Protein AF-A0A924U2N8-F1 (afdb_monomer)

Nearest PDB structures (foldseek):
  4d3q-assembly1_B  TM=3.097E-01  e=2.824E+00  Homo sapiens
  4d3p-assembly1_A  TM=2.809E-01  e=3.857E+00  Homo sapiens
  2p4d-assembly1_A  TM=3.074E-01  e=4.369E+00  Variola virus
  2q05-assembly1_A  TM=3.561E-01  e=7.195E+00  Vaccinia virus WR

pLDDT: mean 93.34, std 6.91, range [54.56, 98.88]

Sequence (214 aa):
MTKTIRIGAGAAWWGDRVEPAALNAERGELDYLCFETMAEATVSAAQVRARRDPSFEGYDTYLDDRMCAVLPACMRNGTKIISNQGWINPDAAARRIVHWLRELGHTGVKVASVNGALITDRVLQLTDKILENGKPTSSLAATLISAEAYLGAEPIVEALKAGAQIVVTGRVADPSIFMAPMMYEFGWDPRDHGRLGQGMGIGHLMECGAQVTG

Foldseek 3Di:
DDDDFFEAEQALELPDDQVVNLCCLQPVLHQEYEYQHDDPVNLVVLLVCCVVDVPRQSFRPCLPVNLLSRVVSCVVSLHFYFYQRCAQHQVSSQVVSVVVCVVVPHPPAAEAEAEWDFCQVVQQVDDCQDPVPGHGSVVCVVPDSTDTDAAALVVVLVSVVVVHSYYYYHHYDQLSSQLNVVCNVVVDDPPPCVVVVVSSVVSVCPSNNPNDDD

Structure (mmCIF, N/CA/C/O backbone):
data_AF-A0A924U2N8-F1
#
_entry.id   AF-A0A924U2N8-F1
#
loop_
_atom_site.group_PDB
_atom_site.id
_atom_site.type_symbol
_atom_site.label_atom_id
_atom_site.label_alt_id
_atom_site.label_comp_id
_atom_site.label_asym_id
_atom_site.label_entity_id
_atom_site.label_seq_id
_atom_site.pdbx_PDB_ins_code
_atom_site.Cartn_x
_atom_site.Cartn_y
_atom_site.Cartn_z
_atom_site.occupancy
_atom_site.B_iso_or_equiv
_atom_site.auth_seq_id
_atom_site.auth_comp_id
_atom_site.auth_asym_id
_atom_site.auth_atom_id
_atom_site.pdbx_PDB_model_num
ATOM 1 N N . MET A 1 1 ? -30.215 5.858 7.908 1.00 54.56 1 MET A N 1
ATOM 2 C CA . MET A 1 1 ? -29.052 6.750 8.094 1.00 54.56 1 MET A CA 1
ATOM 3 C C . MET A 1 1 ? -28.145 6.588 6.889 1.00 54.56 1 MET A C 1
ATOM 5 O O . MET A 1 1 ? -28.007 5.466 6.415 1.00 54.56 1 MET A O 1
ATOM 9 N N . THR A 1 2 ? -27.593 7.676 6.363 1.00 84.38 2 THR A N 1
ATOM 10 C CA . THR A 1 2 ? -26.537 7.632 5.343 1.00 84.38 2 THR A CA 1
ATOM 11 C C . THR A 1 2 ? -25.274 7.039 5.965 1.00 84.38 2 THR A C 1
ATOM 13 O O . THR A 1 2 ? -24.910 7.412 7.077 1.00 84.38 2 THR A O 1
ATOM 16 N N . LYS A 1 3 ? -24.643 6.080 5.282 1.00 93.50 3 LYS A N 1
ATOM 17 C CA . LYS A 1 3 ? -23.360 5.511 5.709 1.00 93.50 3 LYS A CA 1
ATOM 18 C C . LYS A 1 3 ? -22.262 6.554 5.483 1.00 93.50 3 LYS A C 1
ATOM 20 O O . LYS A 1 3 ? -22.225 7.155 4.413 1.00 93.50 3 LYS A O 1
ATOM 25 N N . THR A 1 4 ? -21.385 6.731 6.462 1.00 95.25 4 THR A N 1
ATOM 26 C CA . THR A 1 4 ? -20.219 7.625 6.399 1.00 95.25 4 THR A CA 1
ATOM 27 C C . THR A 1 4 ? -18.985 6.823 6.778 1.00 95.25 4 THR A C 1
ATOM 29 O O . THR A 1 4 ? -19.097 5.915 7.600 1.00 95.25 4 THR A O 1
ATOM 32 N N . ILE A 1 5 ? -17.841 7.151 6.177 1.00 96.31 5 ILE A N 1
ATOM 33 C CA . ILE A 1 5 ? -16.545 6.552 6.505 1.00 96.31 5 ILE A CA 1
ATOM 34 C C . ILE A 1 5 ? -15.504 7.650 6.730 1.00 96.31 5 ILE A C 1
ATOM 36 O O . ILE A 1 5 ? -15.578 8.707 6.099 1.00 96.31 5 ILE A O 1
ATOM 40 N N . ARG A 1 6 ? -14.541 7.400 7.616 1.00 96.50 6 ARG A N 1
ATOM 41 C CA . ARG A 1 6 ? -13.433 8.300 7.960 1.00 96.50 6 ARG A CA 1
ATOM 42 C C . ARG A 1 6 ? -12.118 7.676 7.511 1.00 96.50 6 ARG A C 1
ATOM 44 O O . ARG A 1 6 ? -11.726 6.616 7.999 1.00 96.50 6 ARG A O 1
ATOM 51 N N . ILE A 1 7 ? -11.448 8.333 6.569 1.00 95.88 7 ILE A N 1
ATOM 52 C CA . ILE A 1 7 ? -10.181 7.875 5.992 1.00 95.88 7 ILE A CA 1
ATOM 53 C C . ILE A 1 7 ? -9.102 8.890 6.356 1.00 95.88 7 ILE A C 1
ATOM 55 O O . ILE A 1 7 ? -9.283 10.081 6.124 1.00 95.88 7 ILE A O 1
ATOM 59 N N . GLY A 1 8 ? -7.990 8.424 6.914 1.00 94.69 8 GLY A N 1
ATOM 60 C CA . GLY A 1 8 ? -6.817 9.246 7.196 1.00 94.69 8 GLY A CA 1
ATOM 61 C C . GLY A 1 8 ? -5.632 8.857 6.322 1.00 94.69 8 GLY A C 1
ATOM 62 O O . GLY A 1 8 ? -5.480 7.691 5.952 1.00 94.69 8 GLY A O 1
ATOM 63 N N . ALA A 1 9 ? -4.770 9.829 6.031 1.00 94.19 9 ALA A N 1
ATOM 64 C CA . ALA A 1 9 ? -3.462 9.588 5.436 1.00 94.19 9 ALA A CA 1
ATOM 65 C C . ALA A 1 9 ? -2.411 9.390 6.541 1.00 94.19 9 ALA A C 1
ATOM 67 O O . ALA A 1 9 ? -2.335 10.156 7.504 1.00 94.19 9 ALA A O 1
ATOM 68 N N . GLY A 1 10 ? -1.618 8.333 6.415 1.00 93.56 10 GLY A N 1
ATOM 69 C CA . GLY A 1 10 ? -0.494 8.005 7.285 1.00 93.56 10 GLY A CA 1
ATOM 70 C C . GLY A 1 10 ? 0.862 8.361 6.677 1.00 93.56 10 GLY A C 1
ATOM 71 O O . GLY A 1 10 ? 1.846 8.413 7.404 1.00 93.56 10 GLY A O 1
ATOM 72 N N . ALA A 1 11 ? 0.927 8.599 5.366 1.00 92.88 11 ALA A N 1
ATOM 73 C CA . ALA A 1 11 ? 2.090 9.154 4.680 1.00 92.88 11 ALA A CA 1
ATOM 74 C C . ALA A 1 11 ? 1.735 9.603 3.262 1.00 92.88 11 ALA A C 1
ATOM 76 O O . ALA A 1 11 ? 0.786 9.082 2.673 1.00 92.88 11 ALA A O 1
ATOM 77 N N . ALA A 1 12 ? 2.539 10.534 2.751 1.00 87.94 12 ALA A N 1
ATOM 78 C CA . ALA A 1 12 ? 2.516 11.030 1.377 1.00 87.94 12 ALA A CA 1
ATOM 79 C C . ALA A 1 12 ? 3.679 10.523 0.507 1.00 87.94 12 ALA A C 1
ATOM 81 O O . ALA A 1 12 ? 3.691 10.720 -0.704 1.00 87.94 12 ALA A O 1
ATOM 82 N N . TRP A 1 13 ? 4.724 9.993 1.145 1.00 88.75 13 TRP A N 1
ATOM 83 C CA . TRP A 1 13 ? 5.906 9.424 0.504 1.00 88.75 13 TRP A CA 1
ATOM 84 C C . TRP A 1 13 ? 6.681 8.556 1.510 1.00 88.75 13 TRP A C 1
ATOM 86 O O . TRP A 1 13 ? 6.361 8.507 2.703 1.00 88.75 13 TRP A O 1
ATOM 96 N N . TRP A 1 14 ? 7.723 7.849 1.062 1.00 87.75 14 TRP A N 1
ATOM 97 C CA . TRP A 1 14 ? 8.444 6.901 1.923 1.00 87.75 14 TRP A CA 1
ATOM 98 C C . TRP A 1 14 ? 9.207 7.532 3.094 1.00 87.75 14 TRP A C 1
ATOM 100 O O . TRP A 1 14 ? 9.213 6.965 4.184 1.00 87.75 14 TRP A O 1
ATOM 110 N N . GLY A 1 15 ? 9.807 8.709 2.911 1.00 90.12 15 GLY A N 1
ATOM 111 C CA . GLY A 1 15 ? 10.544 9.413 3.967 1.00 90.12 15 GLY A CA 1
ATOM 112 C C . GLY A 1 15 ? 9.689 10.368 4.804 1.00 90.12 15 GLY A C 1
ATOM 113 O O . GLY A 1 15 ? 10.233 11.271 5.438 1.00 90.12 15 GLY A O 1
ATOM 114 N N . ASP A 1 16 ? 8.361 10.232 4.757 1.00 91.75 16 ASP A N 1
ATOM 115 C CA . ASP A 1 16 ? 7.455 11.080 5.528 1.00 91.75 16 ASP A CA 1
ATOM 116 C C . ASP A 1 16 ? 7.574 10.834 7.040 1.00 91.75 16 ASP A C 1
ATOM 118 O O . ASP A 1 16 ? 8.043 9.790 7.504 1.00 91.75 16 ASP A O 1
ATOM 122 N N . ARG A 1 17 ? 7.134 11.819 7.820 1.00 92.69 17 ARG A N 1
ATOM 123 C CA . ARG A 1 17 ? 7.151 11.777 9.280 1.00 92.69 17 ARG A CA 1
ATOM 124 C C . ARG A 1 17 ? 6.206 10.702 9.809 1.00 92.69 17 ARG A C 1
ATOM 126 O O . ARG A 1 17 ? 5.070 10.583 9.362 1.00 92.69 17 ARG A O 1
ATOM 133 N N . VAL A 1 18 ? 6.647 9.985 10.840 1.00 95.00 18 VAL A N 1
ATOM 134 C CA . VAL A 1 18 ? 5.855 8.915 11.470 1.00 95.00 18 VAL A CA 1
ATOM 135 C C . VAL A 1 18 ? 4.845 9.471 12.481 1.00 95.00 18 VAL A C 1
ATOM 137 O O . VAL A 1 18 ? 3.743 8.938 12.618 1.00 95.00 18 VAL A O 1
ATOM 140 N N . GLU A 1 19 ? 5.174 10.560 13.183 1.00 95.31 19 GLU A N 1
ATOM 141 C CA . GLU A 1 19 ? 4.344 11.057 14.289 1.00 95.31 19 GLU A CA 1
ATOM 142 C C . GLU A 1 19 ? 2.926 11.493 13.871 1.00 95.31 19 GLU A C 1
ATOM 144 O O . GLU A 1 19 ? 1.985 11.196 14.612 1.00 95.31 19 GLU A O 1
ATOM 149 N N . PRO A 1 20 ? 2.710 12.147 12.708 1.00 93.44 20 PRO A N 1
ATOM 150 C CA . PRO A 1 20 ? 1.362 12.477 12.244 1.00 93.44 20 PRO A CA 1
ATOM 151 C C . PRO A 1 20 ? 0.462 11.248 12.063 1.00 93.44 20 PRO A C 1
ATOM 153 O O . PRO A 1 20 ? -0.709 11.289 12.437 1.00 93.44 20 PRO A O 1
ATOM 156 N N . ALA A 1 21 ? 1.006 10.132 11.566 1.00 94.94 21 ALA A N 1
ATOM 157 C CA . ALA A 1 21 ? 0.256 8.888 11.408 1.00 94.94 21 ALA A CA 1
ATOM 158 C C . ALA A 1 21 ? -0.186 8.311 12.759 1.00 94.94 21 ALA A C 1
ATOM 160 O O . ALA A 1 21 ? -1.327 7.873 12.902 1.00 94.94 21 ALA A O 1
ATOM 161 N N . ALA A 1 22 ? 0.691 8.363 13.767 1.00 96.88 22 ALA A N 1
ATOM 162 C CA . ALA A 1 22 ? 0.367 7.943 15.129 1.00 96.88 22 ALA A CA 1
ATOM 163 C C . ALA A 1 22 ? -0.750 8.807 15.738 1.00 96.88 22 ALA A C 1
ATOM 165 O O . ALA A 1 22 ? -1.683 8.284 16.344 1.00 96.88 22 ALA A O 1
ATOM 166 N N . LEU A 1 23 ? -0.705 10.128 15.526 1.00 96.00 23 LEU A N 1
ATOM 167 C CA . LEU A 1 23 ? -1.767 11.037 15.965 1.00 96.00 23 LEU A CA 1
ATOM 168 C C . LEU A 1 23 ? -3.101 10.736 15.273 1.00 96.00 23 LEU A C 1
ATOM 170 O O . LEU A 1 23 ? -4.132 10.715 15.944 1.00 96.00 23 LEU A O 1
ATOM 174 N N . ASN A 1 24 ? -3.082 10.458 13.969 1.00 94.69 24 ASN A N 1
ATOM 175 C CA . ASN A 1 24 ? -4.264 10.038 13.217 1.00 94.69 24 ASN A CA 1
ATOM 176 C C . ASN A 1 24 ? -4.836 8.715 13.743 1.00 94.69 24 ASN A C 1
ATOM 178 O O . ASN A 1 24 ? -6.046 8.606 13.932 1.00 94.69 24 ASN A O 1
ATOM 182 N N . ALA A 1 25 ? -3.984 7.733 14.037 1.00 97.56 25 ALA A N 1
ATOM 183 C CA . ALA A 1 25 ? -4.412 6.447 14.580 1.00 97.56 25 ALA A CA 1
ATOM 184 C C . ALA A 1 25 ? -5.044 6.578 15.981 1.00 97.56 25 ALA A C 1
ATOM 186 O O . ALA A 1 25 ? -6.048 5.926 16.267 1.00 97.56 25 ALA A O 1
ATOM 187 N N . GLU A 1 26 ? -4.484 7.434 16.842 1.00 97.62 26 GLU A N 1
ATOM 188 C CA . GLU A 1 26 ? -4.964 7.636 18.217 1.00 97.62 26 GLU A CA 1
ATOM 189 C C . GLU A 1 26 ? -6.189 8.555 18.310 1.00 97.62 26 GLU A C 1
ATOM 191 O O . GLU A 1 26 ? -7.056 8.339 19.154 1.00 97.62 26 GLU A O 1
ATOM 196 N N . ARG A 1 27 ? -6.258 9.608 17.484 1.00 96.31 27 ARG A N 1
ATOM 197 C CA . ARG A 1 27 ? -7.220 10.716 17.657 1.00 96.31 27 ARG A CA 1
ATOM 198 C C . ARG A 1 27 ? -8.123 10.972 16.458 1.00 96.31 27 ARG A C 1
ATOM 200 O O . ARG A 1 27 ? -9.045 11.770 16.572 1.00 96.31 27 ARG A O 1
ATOM 207 N N . GLY A 1 28 ? -7.856 10.348 15.315 1.00 94.50 28 GLY A N 1
ATOM 208 C CA . GLY A 1 28 ? -8.589 10.611 14.077 1.00 94.50 28 GLY A CA 1
ATOM 209 C C . GLY A 1 28 ? -9.964 9.946 14.004 1.00 94.50 28 GLY A C 1
ATOM 210 O O . GLY A 1 28 ? -10.747 10.294 13.119 1.00 94.50 28 GLY A O 1
ATOM 211 N N . GLU A 1 29 ? -10.266 9.011 14.915 1.00 96.00 29 GLU A N 1
ATOM 212 C CA . GLU A 1 29 ? -11.497 8.201 14.897 1.00 96.00 29 GLU A CA 1
ATOM 213 C C . GLU A 1 29 ? -11.714 7.572 13.510 1.00 96.00 29 GLU A C 1
ATOM 215 O O . GLU A 1 29 ? -12.754 7.740 12.879 1.00 96.00 29 GLU A O 1
ATOM 220 N N . LEU A 1 30 ? -10.661 6.948 12.978 1.00 97.31 30 LEU A N 1
ATOM 221 C CA . LEU A 1 30 ? -10.605 6.504 11.589 1.00 97.31 30 LEU A CA 1
ATOM 222 C C . LEU A 1 30 ? -11.187 5.101 11.415 1.00 97.31 30 LEU A C 1
ATOM 224 O O . LEU A 1 30 ? -10.850 4.183 12.166 1.00 97.31 30 LEU A O 1
ATOM 228 N N . ASP A 1 31 ? -11.944 4.911 10.338 1.00 98.38 31 ASP A N 1
ATOM 229 C CA . ASP A 1 31 ? -12.280 3.580 9.830 1.00 98.38 31 ASP A CA 1
ATOM 230 C C . ASP A 1 31 ? -11.086 2.983 9.068 1.00 98.38 31 ASP A C 1
ATOM 232 O O . ASP A 1 31 ? -10.812 1.783 9.165 1.00 98.38 31 ASP A O 1
ATOM 236 N N . TYR A 1 32 ? -10.349 3.836 8.342 1.00 98.50 32 TYR A N 1
ATOM 237 C CA . TYR A 1 32 ? -9.205 3.464 7.510 1.00 98.50 32 TYR A CA 1
ATOM 238 C C . TYR A 1 32 ? -8.030 4.427 7.691 1.00 98.50 32 TYR A C 1
ATOM 240 O O . TYR A 1 32 ? -8.197 5.644 7.624 1.00 98.50 32 TYR A O 1
ATOM 248 N N . LEU A 1 33 ? -6.825 3.880 7.838 1.00 97.81 33 LEU A N 1
ATOM 249 C CA . LEU A 1 33 ? -5.565 4.618 7.773 1.00 97.81 33 LEU A CA 1
ATOM 250 C C . LEU A 1 33 ? -4.756 4.123 6.571 1.00 97.81 33 LEU A C 1
ATOM 252 O O . LEU A 1 33 ? -4.388 2.948 6.503 1.00 97.81 33 LEU A O 1
ATOM 256 N N . CYS A 1 34 ? -4.499 5.014 5.618 1.00 97.25 34 CYS A N 1
ATOM 257 C CA . CYS A 1 34 ? -3.859 4.669 4.354 1.00 97.25 34 CYS A CA 1
ATOM 258 C C . CYS A 1 34 ? -2.427 5.205 4.280 1.00 97.25 34 CYS A C 1
ATOM 260 O O . CYS A 1 34 ? -2.192 6.357 4.630 1.00 97.25 34 CYS A O 1
ATOM 262 N N . PHE A 1 35 ? -1.476 4.407 3.801 1.00 96.12 35 PHE A N 1
ATOM 263 C CA . PHE A 1 35 ? -0.078 4.818 3.639 1.00 96.12 35 PHE A CA 1
ATOM 264 C C . PHE A 1 35 ? 0.330 4.758 2.171 1.00 96.12 35 PHE A C 1
ATOM 266 O O . PHE A 1 35 ? 0.491 3.666 1.624 1.00 96.12 35 PHE A O 1
ATOM 273 N N . GLU A 1 36 ? 0.530 5.929 1.570 1.00 93.75 36 GLU A N 1
ATOM 274 C CA . GLU A 1 36 ? 1.240 6.061 0.302 1.00 93.75 36 GLU A CA 1
ATOM 275 C C . GLU A 1 36 ? 2.736 6.209 0.624 1.00 93.75 36 GLU A C 1
ATOM 277 O O . GLU A 1 36 ? 3.152 7.141 1.321 1.00 93.75 36 GLU A O 1
ATOM 282 N N . THR A 1 37 ? 3.552 5.252 0.181 1.00 93.19 37 THR A N 1
ATOM 283 C CA . THR A 1 37 ? 5.014 5.332 0.264 1.00 93.19 37 THR A CA 1
ATOM 284 C C . THR A 1 37 ? 5.751 4.963 -1.011 1.00 93.19 37 THR A C 1
ATOM 286 O O . THR A 1 37 ? 6.978 4.812 -0.989 1.00 93.19 37 THR A O 1
ATOM 289 N N . MET A 1 38 ? 5.061 4.787 -2.128 1.00 89.56 38 MET A N 1
ATOM 290 C CA . MET A 1 38 ? 5.659 4.248 -3.334 1.00 89.56 38 MET A CA 1
ATOM 291 C C . MET A 1 38 ? 5.351 5.113 -4.546 1.00 89.56 38 MET A C 1
ATOM 293 O O . MET A 1 38 ? 4.300 4.976 -5.140 1.00 89.56 38 MET A O 1
ATOM 297 N N . ALA A 1 39 ? 6.349 5.849 -5.029 1.00 87.19 39 ALA A N 1
ATOM 298 C CA . ALA A 1 39 ? 6.320 6.455 -6.360 1.00 87.19 39 ALA A CA 1
ATOM 299 C C . ALA A 1 39 ? 7.121 5.620 -7.379 1.00 87.19 39 ALA A C 1
ATOM 301 O O . ALA A 1 39 ? 7.872 4.708 -7.011 1.00 87.19 39 ALA A O 1
ATOM 302 N N . GLU A 1 40 ? 7.064 5.986 -8.661 1.00 86.88 40 GLU A N 1
ATOM 303 C CA . GLU A 1 40 ? 7.886 5.413 -9.741 1.00 86.88 40 GLU A CA 1
ATOM 304 C C . GLU A 1 40 ? 9.380 5.415 -9.383 1.00 86.88 40 GLU A C 1
ATOM 306 O O . GLU A 1 40 ? 10.101 4.436 -9.603 1.00 86.88 40 GLU A O 1
ATOM 311 N N . ALA A 1 41 ? 9.852 6.517 -8.792 1.00 87.69 41 ALA A N 1
ATOM 312 C CA . ALA A 1 41 ? 11.236 6.656 -8.352 1.00 87.69 41 ALA A CA 1
ATOM 313 C C . ALA A 1 41 ? 11.595 5.635 -7.258 1.00 87.69 41 ALA A C 1
ATOM 315 O O . ALA A 1 41 ? 12.702 5.092 -7.268 1.00 87.69 41 ALA A O 1
ATOM 316 N N . THR A 1 42 ? 10.654 5.329 -6.359 1.00 89.25 42 THR A N 1
ATOM 317 C CA . THR A 1 42 ? 10.822 4.329 -5.298 1.00 89.25 42 THR A CA 1
ATOM 318 C C . THR A 1 42 ? 10.946 2.925 -5.882 1.00 89.25 42 THR A C 1
ATOM 320 O O . THR A 1 42 ? 11.862 2.200 -5.498 1.00 89.25 42 THR A O 1
ATOM 323 N N . VAL A 1 43 ? 10.095 2.557 -6.853 1.00 88.88 43 VAL A N 1
ATOM 324 C CA . VAL A 1 43 ? 10.185 1.266 -7.570 1.00 88.88 43 VAL A CA 1
ATOM 325 C C . VAL A 1 43 ? 11.582 1.099 -8.171 1.00 88.88 43 VAL A C 1
ATOM 327 O O . VAL A 1 43 ? 12.260 0.101 -7.927 1.00 88.88 43 VAL A O 1
ATOM 330 N N . SER A 1 44 ? 12.035 2.103 -8.927 1.00 88.50 44 SER A N 1
ATOM 331 C CA . SER A 1 44 ? 13.330 2.074 -9.609 1.00 88.50 44 SER A CA 1
ATOM 332 C C . SER A 1 44 ? 14.493 1.949 -8.620 1.00 88.50 44 SER A C 1
ATOM 334 O O . SER A 1 44 ? 15.359 1.083 -8.772 1.00 88.50 44 SER A O 1
ATOM 336 N N . ALA A 1 45 ? 14.487 2.755 -7.553 1.00 90.06 45 ALA A N 1
ATOM 337 C CA . ALA A 1 45 ? 15.509 2.702 -6.515 1.00 90.06 45 ALA A CA 1
ATOM 338 C C . ALA A 1 45 ? 15.534 1.344 -5.7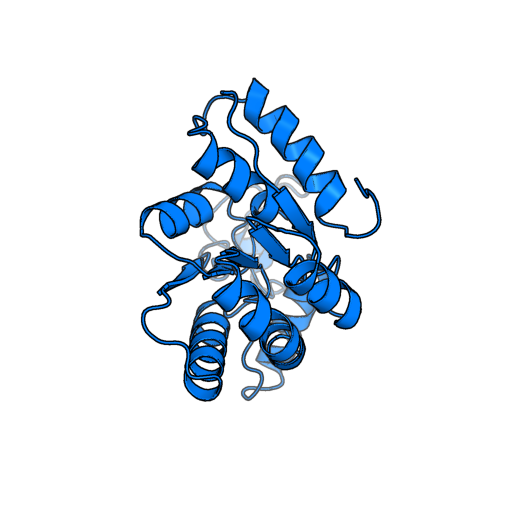92 1.00 90.06 45 ALA A C 1
ATOM 340 O O . ALA A 1 45 ? 16.614 0.788 -5.571 1.00 90.06 45 ALA A O 1
ATOM 341 N N . ALA A 1 46 ? 14.364 0.781 -5.473 1.00 91.75 46 ALA A N 1
ATOM 342 C CA . ALA A 1 46 ? 14.242 -0.527 -4.836 1.00 91.75 46 ALA A CA 1
ATOM 343 C C . ALA A 1 46 ? 14.780 -1.650 -5.737 1.00 91.75 46 ALA A C 1
ATOM 345 O O . ALA A 1 46 ? 15.566 -2.476 -5.272 1.00 91.75 46 ALA A O 1
ATOM 346 N N . GLN A 1 47 ? 14.446 -1.638 -7.033 1.00 91.50 47 GLN A N 1
ATOM 347 C CA . GLN A 1 47 ? 14.942 -2.613 -8.013 1.00 91.50 47 GLN A CA 1
ATOM 348 C C . GLN A 1 47 ? 16.467 -2.546 -8.179 1.00 91.50 47 GLN A C 1
ATOM 350 O O . GLN A 1 47 ? 17.153 -3.573 -8.201 1.00 91.50 47 GLN A O 1
ATOM 355 N N . VAL A 1 48 ? 17.034 -1.337 -8.248 1.00 91.06 48 VAL A N 1
ATOM 356 C CA . VAL A 1 48 ? 18.493 -1.148 -8.308 1.00 91.06 48 VAL A CA 1
ATOM 357 C C . VAL A 1 48 ? 19.166 -1.648 -7.031 1.00 91.06 48 VAL A C 1
ATOM 359 O O . VAL A 1 48 ? 20.209 -2.302 -7.109 1.00 91.06 48 VAL A O 1
ATOM 362 N N . ARG A 1 49 ? 18.585 -1.364 -5.860 1.00 92.75 49 ARG A N 1
ATOM 363 C CA . ARG A 1 49 ? 19.122 -1.814 -4.573 1.00 92.75 49 ARG A CA 1
ATOM 364 C C . ARG A 1 49 ? 19.087 -3.334 -4.446 1.00 92.75 49 ARG A C 1
ATOM 366 O O . ARG A 1 49 ? 20.125 -3.907 -4.139 1.00 92.75 49 ARG A O 1
ATOM 373 N N . ALA A 1 50 ? 17.960 -3.978 -4.746 1.00 91.75 50 ALA A N 1
ATOM 374 C CA . ALA A 1 50 ? 17.802 -5.433 -4.650 1.00 91.75 50 ALA A CA 1
ATOM 375 C C . ALA A 1 50 ? 18.836 -6.202 -5.492 1.00 91.75 50 ALA A C 1
ATOM 377 O O . ALA A 1 50 ? 19.329 -7.249 -5.087 1.00 91.75 50 ALA A O 1
ATOM 378 N N . ARG A 1 51 ? 19.233 -5.653 -6.649 1.00 90.00 51 ARG A N 1
ATOM 379 C CA . ARG A 1 51 ? 20.288 -6.230 -7.503 1.00 90.00 51 ARG A CA 1
ATOM 380 C C . ARG A 1 51 ? 21.699 -6.095 -6.923 1.00 90.00 51 ARG A C 1
ATOM 382 O O . ARG A 1 51 ? 22.577 -6.868 -7.294 1.00 90.00 51 ARG A O 1
ATOM 389 N N . ARG A 1 52 ? 21.943 -5.086 -6.083 1.00 93.62 52 ARG A N 1
ATOM 390 C CA . ARG A 1 52 ? 23.255 -4.812 -5.467 1.00 93.62 52 ARG A CA 1
ATOM 391 C C . ARG A 1 52 ? 23.411 -5.466 -4.101 1.00 93.62 52 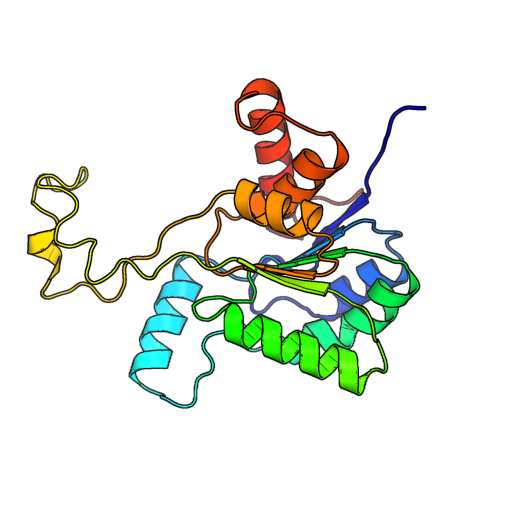ARG A C 1
ATOM 393 O O . ARG A 1 52 ? 24.526 -5.800 -3.718 1.00 93.62 52 ARG A O 1
ATOM 400 N N . ASP A 1 53 ? 22.308 -5.604 -3.381 1.00 94.69 53 ASP A N 1
ATOM 401 C CA . ASP A 1 53 ? 22.261 -6.051 -1.998 1.00 94.69 53 ASP A CA 1
ATOM 402 C C . ASP A 1 53 ? 21.193 -7.145 -1.840 1.00 94.69 53 ASP A C 1
ATOM 404 O O . ASP A 1 53 ? 20.011 -6.829 -1.695 1.00 94.69 53 ASP A O 1
ATOM 408 N N . PRO A 1 54 ? 21.596 -8.429 -1.837 1.00 91.75 54 PRO A N 1
ATOM 409 C CA . PRO A 1 54 ? 20.680 -9.549 -1.632 1.00 91.75 54 PRO A CA 1
ATOM 410 C C . PRO A 1 54 ? 20.012 -9.5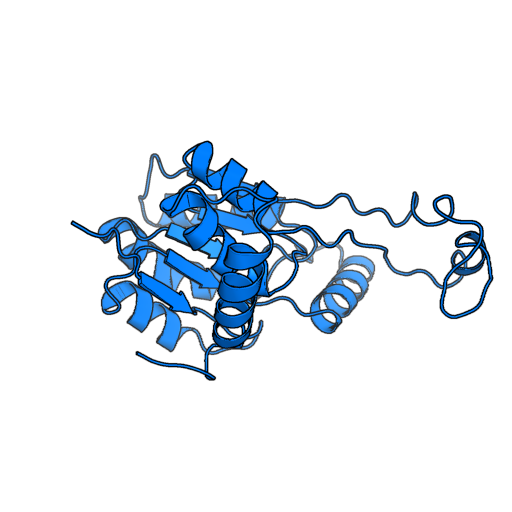78 -0.251 1.00 91.75 54 PRO A C 1
ATOM 412 O O . PRO A 1 54 ? 19.069 -10.342 -0.066 1.00 91.75 54 PRO A O 1
ATOM 415 N N . SER A 1 55 ? 20.501 -8.798 0.724 1.00 94.25 55 SER A N 1
ATOM 416 C CA . SER A 1 55 ? 19.891 -8.696 2.057 1.00 94.25 55 SER A CA 1
ATOM 417 C C . SER A 1 55 ? 18.761 -7.668 2.127 1.00 94.25 55 SER A C 1
ATOM 419 O O . SER A 1 55 ? 18.054 -7.588 3.130 1.00 94.25 55 SER A O 1
ATOM 421 N N . PHE A 1 56 ? 18.570 -6.873 1.071 1.00 94.38 56 PHE A N 1
ATOM 422 C CA . PHE A 1 56 ? 17.469 -5.931 1.007 1.00 94.38 56 PHE A CA 1
ATOM 423 C C . PHE A 1 56 ? 16.140 -6.670 0.822 1.00 94.38 56 PHE A C 1
ATOM 425 O O . PHE A 1 56 ? 15.873 -7.257 -0.223 1.00 94.38 56 PHE A O 1
ATOM 432 N N . GLU A 1 57 ? 15.276 -6.575 1.828 1.00 93.94 57 GLU A N 1
ATOM 433 C CA . GLU A 1 57 ? 13.988 -7.277 1.867 1.00 93.94 57 GLU A CA 1
ATOM 434 C C . GLU A 1 57 ? 12.984 -6.826 0.788 1.00 93.94 57 GLU A C 1
ATOM 436 O O . GLU A 1 57 ? 12.040 -7.555 0.481 1.00 93.94 57 GLU A O 1
ATOM 441 N N . GLY A 1 58 ? 13.171 -5.647 0.180 1.00 94.06 58 GLY A N 1
ATOM 442 C CA . GLY A 1 58 ? 12.353 -5.191 -0.951 1.00 94.06 58 GLY A CA 1
ATOM 443 C C . GLY A 1 58 ? 11.052 -4.468 -0.588 1.00 94.06 58 GLY A C 1
ATOM 444 O O . GLY A 1 58 ? 10.249 -4.216 -1.483 1.00 94.06 58 GLY A O 1
ATOM 445 N N . TYR A 1 59 ? 10.852 -4.113 0.683 1.00 95.62 59 TYR A N 1
ATOM 446 C CA . TYR A 1 59 ? 9.726 -3.309 1.176 1.00 95.62 59 TYR A CA 1
ATOM 447 C C . TYR A 1 59 ? 10.198 -2.006 1.842 1.00 95.62 59 TYR A C 1
ATOM 449 O O . TYR A 1 59 ? 11.402 -1.775 1.978 1.00 95.62 59 TYR A O 1
ATOM 457 N N . ASP A 1 60 ? 9.249 -1.160 2.250 1.00 95.44 60 ASP A N 1
ATOM 458 C CA . ASP A 1 60 ? 9.508 0.146 2.861 1.00 95.44 60 ASP A C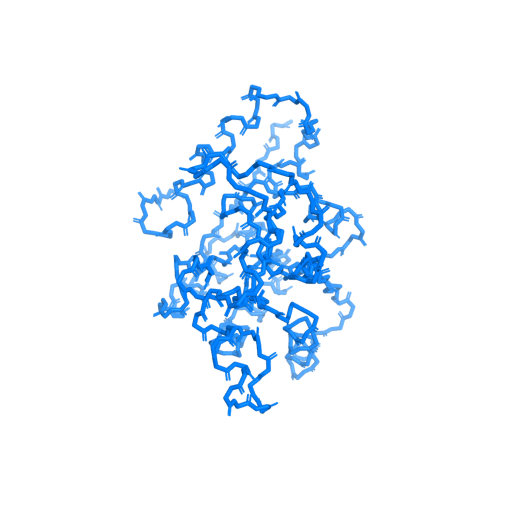A 1
ATOM 459 C C . ASP A 1 60 ? 10.481 0.080 4.045 1.00 95.44 60 ASP A C 1
ATOM 461 O O . ASP A 1 60 ? 10.258 -0.620 5.034 1.00 95.44 60 ASP A O 1
ATOM 465 N N . THR A 1 61 ? 11.558 0.862 3.969 1.00 95.00 61 THR A N 1
ATOM 466 C CA . THR A 1 61 ? 12.590 0.926 5.009 1.00 95.00 61 THR A CA 1
ATOM 467 C C . THR A 1 61 ? 12.086 1.483 6.340 1.00 95.00 61 THR A C 1
ATOM 469 O O . THR A 1 61 ? 12.720 1.229 7.356 1.00 95.00 61 THR A O 1
ATOM 472 N N . TYR A 1 62 ? 10.961 2.205 6.347 1.00 95.94 62 TYR A N 1
ATOM 473 C CA . TYR A 1 62 ? 10.279 2.710 7.545 1.00 95.94 62 TYR A CA 1
ATOM 474 C C . TYR A 1 62 ? 9.069 1.854 7.952 1.00 95.94 62 TYR A C 1
ATOM 476 O O . TYR A 1 62 ? 8.281 2.274 8.804 1.00 95.94 62 TYR A O 1
ATOM 484 N N . LEU A 1 63 ? 8.877 0.667 7.354 1.00 97.62 63 LEU A N 1
ATOM 485 C CA . LEU A 1 63 ? 7.744 -0.207 7.679 1.00 97.62 63 LEU A CA 1
ATOM 486 C C . LEU A 1 63 ? 7.666 -0.483 9.184 1.00 97.62 63 LEU A C 1
ATOM 488 O O . LEU A 1 63 ? 6.591 -0.372 9.766 1.00 97.62 63 LEU A O 1
ATOM 492 N N . ASP A 1 64 ? 8.802 -0.787 9.808 1.00 98.00 64 ASP A N 1
ATOM 493 C CA . ASP A 1 64 ? 8.870 -1.101 11.233 1.00 98.00 64 ASP A CA 1
ATOM 494 C C . ASP A 1 64 ? 8.468 0.093 12.100 1.00 98.00 64 ASP A C 1
ATOM 496 O O . ASP A 1 64 ? 7.557 -0.031 12.915 1.00 98.00 64 ASP A O 1
ATOM 500 N N . ASP A 1 65 ? 9.078 1.261 11.883 1.00 98.12 65 ASP A N 1
ATOM 501 C CA . ASP A 1 65 ? 8.777 2.474 12.650 1.00 98.12 65 ASP A CA 1
ATOM 502 C C . ASP A 1 65 ? 7.292 2.844 12.557 1.00 98.12 65 ASP A C 1
ATOM 504 O O . ASP A 1 65 ? 6.641 3.135 13.562 1.00 98.12 65 ASP A O 1
ATOM 508 N N . ARG A 1 66 ? 6.728 2.775 11.346 1.00 97.50 66 ARG A N 1
ATOM 509 C CA . ARG A 1 66 ? 5.324 3.109 11.086 1.00 97.50 66 ARG A CA 1
ATOM 510 C C . ARG A 1 66 ? 4.378 2.108 11.732 1.00 97.50 66 ARG A C 1
ATOM 512 O O . ARG A 1 66 ? 3.430 2.521 12.395 1.00 97.50 66 ARG A O 1
ATOM 519 N N . MET A 1 67 ? 4.626 0.808 11.576 1.00 98.38 67 MET A N 1
ATOM 520 C CA . MET A 1 67 ? 3.768 -0.226 12.159 1.00 98.38 67 MET A CA 1
ATOM 521 C C . MET A 1 67 ? 3.829 -0.209 13.687 1.00 98.38 67 MET A C 1
ATOM 523 O O . MET A 1 67 ? 2.779 -0.243 14.328 1.00 98.38 67 MET A O 1
ATOM 527 N N . CYS A 1 68 ? 5.015 -0.065 14.280 1.00 98.25 68 CYS A N 1
ATOM 528 C CA . CYS A 1 68 ? 5.168 0.101 15.727 1.00 98.25 68 CYS A CA 1
ATOM 529 C C . CYS A 1 68 ? 4.392 1.313 16.257 1.00 98.25 68 CYS A C 1
ATOM 531 O O . CYS A 1 68 ? 3.802 1.239 17.334 1.00 98.25 68 CYS A O 1
ATOM 533 N N . ALA A 1 69 ? 4.361 2.410 15.498 1.00 98.19 69 ALA A N 1
ATOM 534 C CA . ALA A 1 69 ? 3.676 3.630 15.900 1.00 98.19 69 ALA A CA 1
ATOM 535 C C . ALA A 1 69 ? 2.142 3.536 15.819 1.00 98.19 69 ALA A C 1
ATOM 537 O O . ALA A 1 69 ? 1.461 4.119 16.661 1.00 98.19 69 ALA A O 1
ATOM 538 N N . VAL A 1 70 ? 1.583 2.828 14.827 1.00 98.56 70 VAL A N 1
ATOM 539 C CA . VAL A 1 70 ? 0.128 2.867 14.560 1.00 98.56 70 VAL A CA 1
ATOM 540 C C . VAL A 1 70 ? -0.631 1.605 14.953 1.00 98.56 70 VAL A C 1
ATOM 542 O O . VAL A 1 70 ? -1.804 1.708 15.312 1.00 98.56 70 VAL A O 1
ATOM 545 N N . LEU A 1 71 ? -0.003 0.420 14.929 1.00 98.69 71 LEU A N 1
ATOM 546 C CA . LEU A 1 71 ? -0.697 -0.845 15.201 1.00 98.69 71 LEU A CA 1
ATOM 547 C C . LEU A 1 71 ? -1.420 -0.852 16.557 1.00 98.69 71 LEU A C 1
ATOM 549 O O . LEU A 1 71 ? -2.596 -1.218 16.563 1.00 98.69 71 LEU A O 1
ATOM 553 N N . PRO A 1 72 ? -0.822 -0.402 17.683 1.00 98.31 72 PRO A N 1
ATOM 554 C CA . PRO A 1 72 ? -1.516 -0.431 18.968 1.00 98.31 72 PRO A CA 1
ATOM 555 C C . PRO A 1 72 ? -2.841 0.341 18.948 1.00 98.31 72 PRO A C 1
ATOM 557 O O . PRO A 1 72 ? -3.849 -0.148 19.455 1.00 98.31 72 PRO A O 1
ATOM 560 N N . ALA A 1 73 ? -2.852 1.535 18.352 1.00 98.44 73 ALA A N 1
ATOM 561 C CA . ALA A 1 73 ? -4.036 2.383 18.272 1.00 98.44 73 ALA A CA 1
ATOM 562 C C . ALA A 1 73 ? -5.057 1.842 17.266 1.00 98.44 73 ALA A C 1
ATOM 564 O O . ALA A 1 73 ? -6.231 1.683 17.602 1.00 98.44 73 ALA A O 1
ATOM 565 N N . CYS A 1 74 ? -4.607 1.468 16.064 1.00 98.56 74 CYS A N 1
ATOM 566 C CA . CYS A 1 74 ? -5.483 0.927 15.030 1.00 98.56 74 CYS A CA 1
ATOM 567 C C . CYS A 1 74 ? -6.186 -0.353 15.491 1.00 98.56 74 CYS A C 1
ATOM 569 O O . CYS A 1 74 ? -7.385 -0.506 15.272 1.00 98.56 74 CYS A O 1
ATOM 571 N N . MET A 1 75 ? -5.477 -1.257 16.174 1.00 98.25 75 MET A N 1
ATOM 572 C CA . MET A 1 75 ? -6.074 -2.502 16.658 1.00 98.25 75 MET A CA 1
ATOM 573 C C . MET A 1 75 ? -7.085 -2.260 17.784 1.00 98.25 75 MET A C 1
ATOM 575 O O . MET A 1 75 ? -8.138 -2.894 17.784 1.00 98.25 75 MET A O 1
ATOM 579 N N . ARG A 1 76 ? -6.815 -1.325 18.711 1.00 97.62 76 ARG A N 1
ATOM 580 C CA . ARG A 1 76 ? -7.787 -0.935 19.753 1.00 97.62 76 ARG A CA 1
ATOM 581 C C . ARG A 1 76 ? -9.056 -0.324 19.161 1.00 97.62 76 ARG A C 1
ATOM 583 O O . ARG A 1 76 ? -10.145 -0.626 19.637 1.00 97.62 76 ARG A O 1
ATOM 590 N N . ASN A 1 77 ? -8.907 0.506 18.132 1.00 97.56 77 ASN A N 1
ATOM 591 C CA . ASN A 1 77 ? -10.008 1.260 17.530 1.00 97.56 77 ASN A CA 1
ATOM 592 C C . ASN A 1 77 ? -10.736 0.482 16.419 1.00 97.56 77 ASN A C 1
ATOM 594 O O . ASN A 1 77 ? -11.780 0.916 15.944 1.00 97.56 77 ASN A O 1
ATOM 598 N N . GLY A 1 78 ? -10.199 -0.665 15.989 1.00 97.50 78 GLY A N 1
ATOM 599 C CA . GLY A 1 78 ? -10.726 -1.422 14.851 1.00 97.50 78 GLY A CA 1
ATOM 600 C C . GLY A 1 78 ? -10.457 -0.771 13.486 1.00 97.50 78 GLY A C 1
ATOM 601 O O . GLY A 1 78 ? -11.058 -1.182 12.489 1.00 97.50 78 GLY A O 1
ATOM 602 N N . THR A 1 79 ? -9.554 0.213 13.432 1.00 98.69 79 THR A N 1
ATOM 603 C CA . THR A 1 79 ? -9.128 0.902 12.208 1.00 98.69 79 THR A CA 1
ATOM 604 C C . THR A 1 79 ? -8.397 -0.070 11.287 1.00 98.69 79 THR A C 1
ATOM 606 O O . THR A 1 79 ? -7.453 -0.751 11.699 1.00 98.69 79 THR A O 1
ATOM 609 N N . LYS A 1 80 ? -8.809 -0.120 10.019 1.00 98.88 80 LYS A N 1
ATOM 610 C CA . LYS A 1 80 ? -8.142 -0.922 8.986 1.00 98.88 80 LYS A CA 1
ATOM 611 C C . LYS A 1 80 ? -6.978 -0.153 8.382 1.00 98.88 80 LYS A C 1
ATOM 613 O O . LYS A 1 80 ? -7.025 1.070 8.281 1.00 98.88 80 LYS A O 1
ATOM 618 N N . ILE A 1 81 ? -5.946 -0.869 7.955 1.00 98.88 81 ILE A N 1
ATOM 619 C CA . ILE A 1 81 ? -4.763 -0.271 7.327 1.00 98.88 81 ILE A CA 1
ATOM 620 C C . ILE A 1 81 ? -4.689 -0.716 5.870 1.00 98.88 81 ILE A C 1
ATOM 622 O O . ILE A 1 81 ? -4.799 -1.907 5.581 1.00 98.88 81 ILE A O 1
ATOM 626 N N . ILE A 1 82 ? -4.481 0.229 4.955 1.00 98.62 82 ILE A N 1
ATOM 627 C CA . ILE A 1 82 ? -4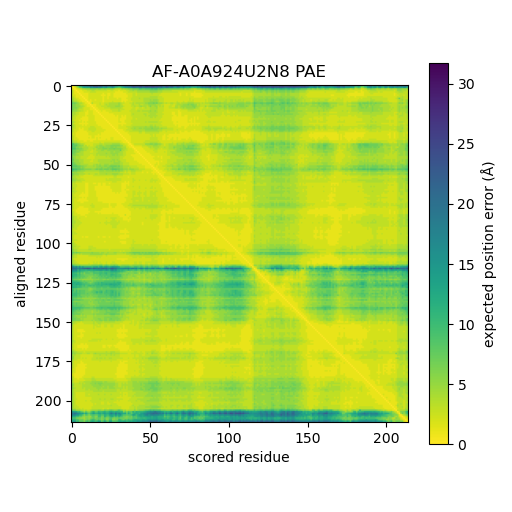.213 -0.051 3.539 1.00 98.62 82 ILE A CA 1
ATOM 628 C C . ILE A 1 82 ? -2.934 0.672 3.153 1.00 98.62 82 ILE A C 1
ATOM 630 O O . ILE A 1 82 ? -2.771 1.852 3.434 1.00 98.62 82 ILE A O 1
ATOM 634 N N . SER A 1 83 ? -1.986 -0.029 2.557 1.00 97.06 83 SER A N 1
ATOM 635 C CA . SER A 1 83 ? -0.642 0.513 2.411 1.00 97.06 83 SER A CA 1
ATOM 636 C C . SER A 1 83 ? 0.040 -0.050 1.183 1.00 97.06 83 SER A C 1
ATOM 638 O O . SER A 1 83 ? -0.054 -1.248 0.953 1.00 97.06 83 SER A O 1
ATOM 640 N N . ASN A 1 84 ? 0.774 0.767 0.430 1.00 95.50 84 ASN A N 1
ATOM 641 C CA . ASN A 1 84 ? 1.656 0.280 -0.638 1.00 95.50 84 ASN A CA 1
ATOM 642 C C . ASN A 1 84 ? 3.132 0.180 -0.208 1.00 95.50 84 ASN A C 1
ATOM 644 O O . ASN A 1 84 ? 4.043 0.079 -1.031 1.00 95.50 84 ASN A O 1
ATOM 648 N N . GLN A 1 85 ? 3.364 0.100 1.105 1.00 95.75 85 GLN A N 1
ATOM 649 C CA . GLN A 1 85 ? 4.677 -0.132 1.712 1.00 95.75 85 GLN A CA 1
ATOM 650 C C . GLN A 1 85 ? 5.309 -1.484 1.368 1.00 95.75 85 GLN A C 1
ATOM 652 O O . GLN A 1 85 ? 6.452 -1.736 1.740 1.00 95.75 85 GLN A O 1
ATOM 657 N N . GLY A 1 86 ? 4.591 -2.364 0.670 1.00 95.44 86 GLY A N 1
ATOM 658 C CA . GLY A 1 86 ? 5.136 -3.620 0.176 1.00 95.44 86 GLY A CA 1
ATOM 659 C C . GLY A 1 86 ? 6.175 -3.445 -0.923 1.00 95.44 86 GLY A C 1
ATOM 660 O O . GLY A 1 86 ? 6.993 -4.335 -1.131 1.00 95.44 86 GLY A O 1
ATOM 661 N N . TRP A 1 87 ? 6.170 -2.297 -1.598 1.00 94.19 87 TRP A N 1
ATOM 662 C CA . TRP A 1 87 ? 7.062 -1.970 -2.702 1.00 94.19 87 TRP A CA 1
ATOM 663 C C . TRP A 1 87 ? 7.194 -3.097 -3.741 1.00 94.19 87 TRP A C 1
ATOM 665 O O . TRP A 1 87 ? 6.232 -3.392 -4.447 1.00 94.19 87 TRP A O 1
ATOM 675 N N . ILE A 1 88 ? 8.376 -3.712 -3.853 1.00 93.38 88 ILE A N 1
ATOM 676 C CA . ILE A 1 88 ? 8.667 -4.799 -4.801 1.00 93.38 88 ILE A CA 1
ATOM 677 C C . ILE A 1 88 ? 8.549 -6.186 -4.147 1.00 93.38 88 ILE A C 1
ATOM 679 O O . ILE A 1 88 ? 8.731 -7.200 -4.815 1.00 93.38 88 ILE A O 1
ATOM 683 N N . ASN A 1 89 ? 8.254 -6.250 -2.844 1.00 94.56 89 ASN A N 1
ATOM 684 C CA . ASN A 1 89 ? 8.081 -7.487 -2.086 1.00 94.56 89 ASN A CA 1
ATOM 685 C C . ASN A 1 89 ? 6.962 -7.366 -1.026 1.00 94.56 89 ASN A C 1
ATOM 687 O O . ASN A 1 89 ? 7.219 -7.433 0.185 1.00 94.56 89 ASN A O 1
ATOM 691 N N . PRO A 1 90 ? 5.694 -7.209 -1.454 1.00 95.62 90 PRO A N 1
ATOM 692 C CA . PRO A 1 90 ? 4.568 -7.060 -0.532 1.00 95.62 90 PRO A CA 1
ATOM 693 C C . PRO A 1 90 ? 4.353 -8.284 0.362 1.00 95.62 90 PRO A C 1
ATOM 695 O O . PRO A 1 90 ? 3.896 -8.145 1.497 1.00 95.62 90 PRO A O 1
ATOM 698 N N . ASP A 1 91 ? 4.775 -9.470 -0.079 1.00 96.31 91 ASP A N 1
ATOM 699 C CA . ASP A 1 91 ? 4.693 -10.686 0.728 1.00 96.31 91 ASP A CA 1
ATOM 700 C C . ASP A 1 91 ? 5.642 -10.638 1.933 1.00 96.31 91 ASP A C 1
ATOM 702 O O . ASP A 1 91 ? 5.280 -11.082 3.027 1.00 96.31 91 ASP A O 1
ATOM 706 N N . ALA A 1 92 ? 6.852 -10.092 1.767 1.00 96.88 92 ALA A N 1
ATOM 707 C CA . ALA A 1 92 ? 7.770 -9.870 2.883 1.00 96.88 92 ALA A CA 1
ATOM 708 C C . ALA A 1 92 ? 7.251 -8.792 3.840 1.00 96.88 92 ALA A C 1
ATOM 710 O O . ALA A 1 92 ? 7.274 -9.011 5.053 1.00 96.88 92 ALA A O 1
ATOM 711 N N . ALA A 1 93 ? 6.684 -7.702 3.318 1.00 97.94 93 ALA A N 1
ATOM 712 C CA . ALA A 1 93 ? 6.056 -6.678 4.151 1.00 97.94 93 ALA A CA 1
ATOM 713 C C . ALA A 1 93 ? 4.895 -7.245 4.980 1.00 97.94 93 ALA A C 1
ATOM 715 O O . ALA A 1 93 ? 4.816 -7.006 6.184 1.00 97.94 93 ALA A O 1
ATOM 716 N N . ALA A 1 94 ? 4.035 -8.073 4.376 1.00 98.50 94 ALA A N 1
ATOM 717 C CA . ALA A 1 94 ? 2.941 -8.735 5.083 1.00 98.50 94 ALA A CA 1
ATOM 718 C C . ALA A 1 94 ? 3.462 -9.634 6.214 1.00 98.50 94 ALA A C 1
ATOM 720 O O . ALA A 1 94 ? 2.954 -9.575 7.336 1.00 98.50 94 ALA A O 1
ATOM 721 N N . ARG A 1 95 ? 4.516 -10.426 5.961 1.00 98.50 95 ARG A N 1
ATOM 722 C CA . ARG A 1 95 ? 5.169 -11.239 7.004 1.00 98.50 95 ARG A CA 1
ATOM 723 C C . ARG A 1 95 ? 5.742 -10.373 8.126 1.00 98.50 95 ARG A C 1
ATOM 725 O O . ARG A 1 95 ? 5.605 -10.743 9.293 1.00 98.50 95 ARG A O 1
ATOM 732 N N . ARG A 1 96 ? 6.341 -9.226 7.796 1.00 98.56 96 ARG A N 1
ATOM 733 C CA . ARG A 1 96 ? 6.899 -8.292 8.782 1.00 98.56 96 ARG A CA 1
ATOM 734 C C . ARG A 1 96 ? 5.814 -7.635 9.637 1.00 98.56 96 ARG A C 1
ATOM 736 O O . ARG A 1 96 ? 5.962 -7.573 10.854 1.00 98.56 96 ARG A O 1
ATOM 743 N N . ILE A 1 97 ? 4.686 -7.250 9.042 1.00 98.75 97 ILE A N 1
ATOM 744 C CA . ILE A 1 97 ? 3.509 -6.756 9.774 1.00 98.75 97 ILE A CA 1
ATOM 745 C C . ILE A 1 97 ? 2.969 -7.836 10.723 1.00 98.75 97 ILE A C 1
ATOM 747 O O . ILE A 1 97 ? 2.706 -7.557 11.891 1.00 98.75 97 ILE A O 1
ATOM 751 N N . VAL A 1 98 ? 2.845 -9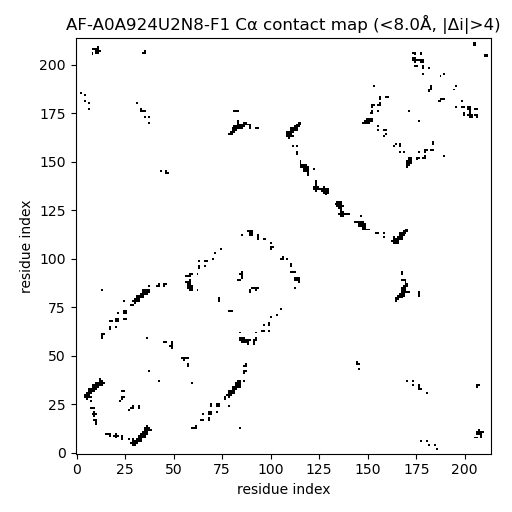.086 10.257 1.00 98.69 98 VAL A N 1
ATOM 752 C CA . VAL A 1 98 ? 2.413 -10.216 11.102 1.00 98.69 98 VAL A CA 1
ATOM 753 C C . VAL A 1 98 ? 3.367 -10.446 12.274 1.00 98.69 98 VAL A C 1
ATOM 755 O O . VAL A 1 98 ? 2.911 -10.770 13.369 1.00 98.69 98 VAL A O 1
ATOM 758 N N . HIS A 1 99 ? 4.674 -10.275 12.071 1.00 98.56 99 HIS A N 1
ATOM 759 C CA . HIS A 1 99 ? 5.643 -10.318 13.164 1.00 98.56 99 HIS A CA 1
ATOM 760 C C . HIS A 1 99 ? 5.340 -9.244 14.218 1.00 98.56 99 HIS A C 1
ATOM 762 O O . HIS A 1 99 ? 5.158 -9.598 15.378 1.00 98.56 99 HIS A O 1
ATOM 768 N N . TRP A 1 100 ? 5.177 -7.976 13.831 1.00 98.69 100 TRP A N 1
ATOM 769 C CA . TRP A 1 100 ? 4.872 -6.904 14.787 1.00 98.69 100 TRP A CA 1
ATOM 770 C C . TRP A 1 100 ? 3.535 -7.075 15.499 1.00 98.69 100 TRP A C 1
ATOM 772 O O . TRP A 1 100 ? 3.446 -6.828 16.697 1.00 98.69 100 TRP A O 1
ATOM 782 N N . LEU A 1 101 ? 2.506 -7.561 14.803 1.00 98.62 101 LEU A N 1
ATOM 783 C CA . LEU A 1 101 ? 1.238 -7.912 15.441 1.00 98.62 101 LEU A CA 1
ATOM 784 C C . LEU A 1 101 ? 1.445 -8.930 16.572 1.00 98.62 101 LEU A C 1
ATOM 786 O O . LEU A 1 101 ? 0.883 -8.755 17.649 1.00 98.62 101 LEU A O 1
ATOM 790 N N . ARG A 1 102 ? 2.283 -9.955 16.357 1.00 98.06 102 ARG A N 1
ATOM 791 C CA . ARG A 1 102 ? 2.602 -10.961 17.384 1.00 98.06 102 ARG A CA 1
ATOM 792 C C . ARG A 1 102 ? 3.405 -10.377 18.540 1.00 98.06 102 ARG A C 1
ATOM 794 O O . ARG A 1 102 ? 3.038 -10.630 19.683 1.00 98.06 102 ARG A O 1
ATOM 801 N N . GLU A 1 103 ? 4.443 -9.592 18.255 1.00 98.38 103 GLU A N 1
ATOM 802 C CA . GLU A 1 103 ? 5.260 -8.931 19.288 1.00 98.38 103 GLU A CA 1
ATOM 803 C C . GLU A 1 103 ? 4.419 -7.997 20.172 1.00 98.38 103 GLU A C 1
ATOM 805 O O . GLU A 1 103 ? 4.619 -7.926 21.381 1.00 98.38 103 GLU A O 1
ATOM 810 N N . LEU A 1 104 ? 3.421 -7.329 19.586 1.00 97.94 104 LEU A N 1
ATOM 811 C CA . LEU A 1 104 ? 2.488 -6.443 20.290 1.00 97.94 104 LEU A CA 1
ATOM 812 C C . LEU A 1 104 ? 1.298 -7.184 20.934 1.00 97.94 104 LEU A C 1
ATOM 814 O O . LEU A 1 104 ? 0.428 -6.552 21.529 1.00 97.94 104 LEU A O 1
ATOM 818 N N . GLY A 1 105 ? 1.235 -8.516 20.831 1.00 97.75 105 GLY A N 1
ATOM 819 C CA . GLY A 1 105 ? 0.193 -9.339 21.453 1.00 97.75 105 GLY A CA 1
ATOM 820 C C . GLY A 1 105 ? -1.162 -9.339 20.733 1.00 97.75 105 GLY A C 1
ATOM 821 O O . GLY A 1 105 ? -2.158 -9.803 21.292 1.00 97.75 105 GLY A O 1
ATOM 822 N N . HIS A 1 106 ? -1.230 -8.856 19.492 1.00 97.25 106 HIS A N 1
ATOM 823 C CA . HIS A 1 106 ? -2.442 -8.875 18.675 1.00 97.25 106 HIS A CA 1
ATOM 824 C C . HIS A 1 106 ? -2.584 -10.207 17.925 1.00 97.25 106 HIS A C 1
ATOM 826 O O . HIS A 1 106 ? -1.744 -10.594 17.112 1.00 97.25 106 HIS A O 1
ATOM 832 N N . THR A 1 107 ? -3.688 -10.913 18.174 1.00 94.81 107 THR A N 1
ATOM 833 C CA . THR A 1 107 ? -4.009 -12.204 17.543 1.00 94.81 107 THR A CA 1
ATOM 834 C C . THR A 1 107 ? -5.333 -12.129 16.783 1.00 94.81 107 THR A C 1
ATOM 836 O O . THR A 1 107 ? -6.138 -11.230 17.006 1.00 94.81 107 THR A O 1
ATOM 839 N N . GLY A 1 108 ? -5.547 -13.043 15.831 1.00 95.25 108 GLY A N 1
ATOM 840 C CA . GLY A 1 108 ? -6.768 -13.075 15.011 1.00 95.25 108 GLY A CA 1
ATOM 841 C C . GLY A 1 108 ? -6.853 -12.003 13.914 1.00 95.25 108 GLY A C 1
ATOM 842 O O . GLY A 1 108 ? -7.819 -11.994 13.154 1.00 95.25 108 GLY A O 1
ATOM 843 N N . VAL A 1 109 ? -5.840 -11.141 13.792 1.00 98.19 109 VAL A N 1
ATOM 844 C CA . VAL A 1 109 ? -5.764 -10.094 12.765 1.00 98.19 109 VAL A CA 1
ATOM 845 C C . VAL A 1 109 ? -5.386 -10.706 11.417 1.00 98.19 109 VAL A C 1
ATOM 847 O O . VAL A 1 109 ? -4.354 -11.367 11.287 1.00 98.19 109 VAL A O 1
ATOM 850 N N . LYS A 1 110 ? -6.217 -10.478 10.396 1.00 98.56 110 LYS A N 1
ATOM 851 C CA . LYS A 1 110 ? -5.943 -10.919 9.021 1.00 98.56 110 LYS A CA 1
ATOM 852 C C . LYS A 1 110 ? -5.157 -9.850 8.262 1.00 98.56 110 LYS A C 1
ATOM 854 O O . LYS A 1 110 ? -5.635 -8.725 8.111 1.00 98.56 110 LYS A O 1
ATOM 859 N N . VAL A 1 111 ? -3.994 -10.240 7.745 1.00 98.75 111 VAL A N 1
ATOM 860 C CA . VAL A 1 111 ? -3.138 -9.418 6.880 1.00 98.75 111 VAL A CA 1
ATOM 861 C C . VAL A 1 111 ? -3.142 -10.017 5.477 1.00 98.75 111 VAL A C 1
ATOM 863 O O . VAL A 1 111 ? -2.900 -11.214 5.324 1.00 98.75 111 VAL A O 1
ATOM 866 N N . ALA A 1 112 ? -3.420 -9.201 4.465 1.00 98.50 112 ALA A N 1
ATOM 867 C CA . ALA A 1 112 ? -3.385 -9.593 3.062 1.00 98.50 112 ALA A CA 1
ATOM 868 C C . ALA A 1 112 ? -2.253 -8.874 2.325 1.00 98.50 112 ALA A C 1
ATOM 870 O O . ALA A 1 112 ? -2.015 -7.689 2.549 1.00 98.50 112 ALA A O 1
ATOM 871 N N . SER A 1 113 ? -1.593 -9.604 1.428 1.00 97.88 113 SER A N 1
ATOM 872 C CA . SER A 1 113 ? -0.642 -9.065 0.459 1.00 97.88 113 SER A CA 1
ATOM 873 C C . SER A 1 113 ? -1.326 -8.983 -0.903 1.00 97.88 113 SER A C 1
ATOM 875 O O . SER A 1 113 ? -1.902 -9.972 -1.363 1.00 97.88 113 SER A O 1
ATOM 877 N N . VAL A 1 114 ? -1.282 -7.817 -1.544 1.00 96.38 114 VAL A N 1
ATOM 878 C CA . VAL A 1 114 ? -1.695 -7.630 -2.939 1.00 96.38 114 VAL A CA 1
ATOM 879 C C . VAL A 1 114 ? -0.439 -7.445 -3.771 1.00 96.38 114 VAL A C 1
ATOM 881 O O . VAL A 1 114 ? 0.222 -6.405 -3.720 1.00 96.38 114 VAL A O 1
ATOM 884 N N . ASN A 1 115 ? -0.117 -8.475 -4.544 1.00 89.12 115 ASN A N 1
ATOM 885 C CA . ASN A 1 115 ? 1.080 -8.510 -5.361 1.00 89.12 115 ASN A CA 1
ATOM 886 C C . ASN A 1 115 ? 0.712 -8.504 -6.849 1.00 89.12 115 ASN A C 1
ATOM 888 O O . ASN A 1 115 ? -0.102 -9.312 -7.301 1.00 89.12 115 ASN A O 1
ATOM 892 N N . GLY A 1 116 ? 1.313 -7.589 -7.606 1.00 78.50 116 GLY A N 1
ATOM 893 C CA . GLY A 1 116 ? 1.329 -7.656 -9.061 1.00 78.50 116 GLY A CA 1
ATOM 894 C C . GLY A 1 116 ? 2.470 -8.566 -9.496 1.00 78.50 116 GLY A C 1
ATOM 895 O O . GLY A 1 116 ? 3.558 -8.506 -8.939 1.00 78.50 116 GLY A O 1
ATOM 896 N N . ALA A 1 117 ? 2.252 -9.430 -10.485 1.00 65.12 117 ALA A N 1
ATOM 897 C CA . ALA A 1 117 ? 3.360 -10.220 -11.009 1.00 65.12 117 ALA A CA 1
ATOM 898 C C . ALA A 1 117 ? 4.432 -9.283 -11.596 1.00 65.12 117 ALA A C 1
ATOM 900 O O . ALA A 1 117 ? 4.100 -8.434 -12.424 1.00 65.12 117 ALA A O 1
ATOM 901 N N . LEU A 1 118 ? 5.703 -9.477 -11.223 1.00 71.75 118 LEU A N 1
ATOM 902 C CA . LEU A 1 118 ? 6.831 -8.905 -11.956 1.00 71.75 118 LEU A CA 1
ATOM 903 C C . LEU A 1 118 ? 6.752 -9.440 -13.389 1.00 71.75 118 LEU A C 1
ATOM 905 O O . LEU A 1 118 ? 6.983 -10.625 -13.637 1.00 71.75 118 LEU A O 1
ATOM 909 N N . ILE A 1 119 ? 6.388 -8.582 -14.339 1.00 83.50 119 ILE A N 1
ATOM 910 C CA . ILE A 1 119 ? 6.192 -8.980 -15.735 1.00 83.50 119 ILE A CA 1
ATOM 911 C C . ILE A 1 119 ? 7.444 -8.752 -16.577 1.00 83.50 119 ILE A C 1
ATOM 913 O O . ILE A 1 119 ? 7.355 -8.868 -17.790 1.00 83.50 119 ILE A O 1
ATOM 917 N N . THR A 1 120 ? 8.600 -8.454 -15.979 1.00 83.50 120 THR A N 1
ATOM 918 C CA . THR A 1 120 ? 9.855 -8.131 -16.686 1.00 83.50 120 THR A CA 1
ATOM 919 C C . THR A 1 120 ? 10.181 -9.102 -17.820 1.00 83.50 120 THR A C 1
ATOM 921 O O . THR A 1 120 ? 10.426 -8.661 -18.937 1.00 83.50 120 THR A O 1
ATOM 924 N N . ASP A 1 121 ? 10.105 -10.413 -17.587 1.00 82.94 121 ASP A N 1
ATOM 925 C CA . ASP A 1 121 ? 10.413 -11.395 -18.638 1.00 82.94 121 ASP A CA 1
ATOM 926 C C . ASP A 1 121 ? 9.290 -11.501 -19.678 1.00 82.94 121 ASP A C 1
ATOM 928 O O . ASP A 1 121 ? 9.527 -11.673 -20.875 1.00 82.94 121 ASP A O 1
ATOM 932 N N . ARG A 1 122 ? 8.039 -11.351 -19.22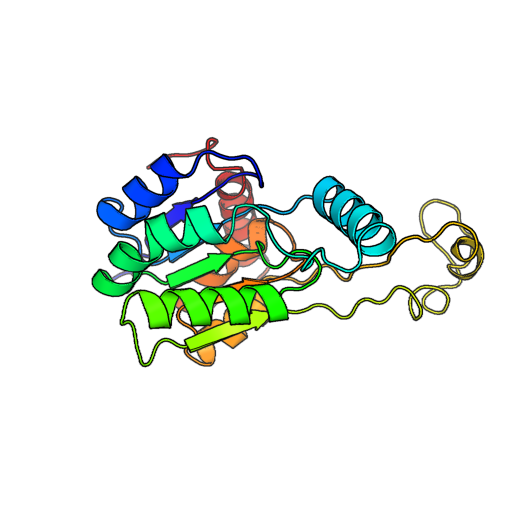7 1.00 88.94 122 ARG A N 1
ATOM 933 C CA . ARG A 1 122 ? 6.848 -11.427 -20.077 1.00 88.94 122 ARG A CA 1
ATOM 934 C C . ARG A 1 122 ? 6.705 -10.196 -20.966 1.00 88.94 122 ARG A C 1
ATOM 936 O O . ARG A 1 122 ? 6.235 -10.325 -22.094 1.00 88.94 122 ARG A O 1
ATOM 943 N N . VAL A 1 123 ? 7.104 -9.018 -20.482 1.00 91.50 123 VAL A N 1
ATOM 944 C CA . VAL A 1 123 ? 6.851 -7.729 -21.136 1.00 91.50 123 VAL A CA 1
ATOM 945 C C . VAL A 1 123 ? 7.484 -7.689 -22.513 1.00 91.50 123 VAL A C 1
ATOM 947 O O . VAL A 1 123 ? 6.877 -7.151 -23.427 1.00 91.50 123 VAL A O 1
ATOM 950 N N . LEU A 1 124 ? 8.643 -8.334 -22.686 1.00 93.19 124 LEU A N 1
ATOM 951 C CA . LEU A 1 124 ? 9.380 -8.392 -23.947 1.00 93.19 124 LEU A CA 1
ATOM 952 C C . LEU A 1 124 ? 8.577 -9.057 -25.076 1.00 93.19 124 LEU A C 1
ATOM 954 O O . LEU A 1 124 ? 8.891 -8.834 -26.244 1.00 93.19 124 LEU A O 1
ATOM 958 N N . GLN A 1 125 ? 7.519 -9.797 -24.739 1.00 92.31 125 GLN A N 1
ATOM 959 C CA . GLN A 1 125 ? 6.658 -10.540 -25.660 1.00 92.31 125 GLN A CA 1
ATOM 960 C C . GLN A 1 125 ? 5.230 -9.966 -25.755 1.00 92.31 125 GLN A C 1
ATOM 962 O O . GLN A 1 125 ? 4.384 -10.569 -26.409 1.00 92.31 125 GLN A O 1
ATOM 967 N N . LEU A 1 126 ? 4.918 -8.850 -25.078 1.00 90.44 126 LEU A N 1
ATOM 968 C CA . LEU A 1 126 ? 3.531 -8.375 -24.953 1.00 90.44 126 LEU A CA 1
ATOM 969 C C . LEU A 1 126 ? 3.035 -7.539 -26.133 1.00 90.44 126 LEU A C 1
ATOM 971 O O . LEU A 1 126 ? 1.834 -7.545 -26.395 1.00 90.44 126 LEU A O 1
ATOM 975 N N . THR A 1 127 ? 3.905 -6.787 -26.812 1.00 91.06 127 THR A N 1
ATOM 976 C CA . THR A 1 127 ? 3.474 -5.955 -27.943 1.00 91.06 127 THR A CA 1
ATOM 977 C C . THR A 1 127 ? 4.574 -5.747 -28.977 1.00 91.06 127 THR A C 1
ATOM 979 O O . THR A 1 127 ? 5.736 -5.503 -28.652 1.00 91.06 127 THR A O 1
ATOM 982 N N . ASP A 1 128 ? 4.174 -5.753 -30.247 1.00 94.31 128 ASP A N 1
ATOM 983 C CA . ASP A 1 128 ? 5.039 -5.406 -31.376 1.00 94.31 128 ASP A CA 1
ATOM 984 C C . ASP A 1 128 ? 5.202 -3.890 -31.559 1.00 94.31 128 ASP A C 1
ATOM 986 O O . ASP A 1 128 ? 6.014 -3.439 -32.369 1.00 94.31 128 ASP A O 1
ATOM 990 N N . LYS A 1 129 ? 4.443 -3.088 -30.801 1.00 95.44 129 LYS A N 1
ATOM 991 C CA . LYS A 1 129 ? 4.441 -1.631 -30.913 1.00 95.44 129 LYS A CA 1
ATOM 992 C C . LYS A 1 129 ? 4.261 -0.953 -29.554 1.00 95.44 129 LYS A C 1
ATOM 994 O O . LYS A 1 129 ? 3.159 -0.908 -29.009 1.00 95.44 129 LYS A O 1
ATOM 999 N N . ILE A 1 130 ? 5.344 -0.374 -29.047 1.00 93.69 130 ILE A N 1
ATOM 1000 C CA . ILE A 1 130 ? 5.349 0.617 -27.966 1.00 93.69 130 ILE A CA 1
ATOM 1001 C C . ILE A 1 130 ? 4.826 1.946 -28.533 1.00 93.69 130 ILE A C 1
ATOM 1003 O O . ILE A 1 130 ? 5.215 2.346 -29.633 1.00 93.69 130 ILE A O 1
ATOM 1007 N N . LEU A 1 131 ? 3.941 2.634 -27.808 1.00 93.75 131 LEU A N 1
ATOM 1008 C CA . LEU A 1 131 ? 3.267 3.843 -28.300 1.00 93.75 131 LEU A CA 1
ATOM 1009 C C . LEU A 1 131 ? 4.247 4.992 -28.572 1.00 93.75 131 LEU A C 1
ATOM 1011 O O . LEU A 1 131 ? 4.122 5.685 -29.578 1.00 93.75 131 LEU A O 1
ATOM 1015 N N . GLU A 1 132 ? 5.244 5.154 -27.710 1.00 93.31 132 GLU A N 1
ATOM 1016 C CA . GLU A 1 132 ? 6.186 6.272 -27.694 1.00 93.31 132 GLU A CA 1
ATOM 1017 C C . GLU A 1 132 ? 7.207 6.212 -28.836 1.00 93.31 132 GLU A C 1
ATOM 1019 O O . GLU A 1 132 ? 7.688 7.249 -29.288 1.00 93.31 132 GLU A O 1
ATOM 1024 N N . ASN A 1 133 ? 7.575 5.010 -29.293 1.00 93.81 133 ASN A N 1
ATOM 1025 C CA . ASN A 1 133 ? 8.672 4.832 -30.254 1.00 93.81 133 ASN A CA 1
ATOM 1026 C C . ASN A 1 133 ? 8.355 3.897 -31.435 1.00 93.81 133 ASN A C 1
ATOM 1028 O O . ASN A 1 133 ? 9.174 3.773 -32.346 1.00 93.81 133 ASN A O 1
ATOM 1032 N N . GLY A 1 134 ? 7.196 3.235 -31.431 1.00 96.12 134 GLY A N 1
ATOM 1033 C CA . GLY A 1 134 ? 6.735 2.347 -32.496 1.00 96.12 134 GLY A CA 1
ATOM 1034 C C . GLY A 1 134 ? 7.464 1.002 -32.614 1.00 96.12 134 GLY A C 1
ATOM 1035 O O . GLY A 1 134 ? 7.183 0.269 -33.558 1.00 96.12 134 GLY A O 1
ATOM 1036 N N . LYS A 1 135 ? 8.394 0.671 -31.709 1.00 95.75 135 LYS A N 1
ATOM 1037 C CA . LYS A 1 135 ? 9.198 -0.565 -31.732 1.00 95.75 135 LYS A CA 1
ATOM 1038 C C . LYS A 1 135 ? 8.560 -1.675 -30.882 1.00 95.75 135 LYS A C 1
ATOM 1040 O O . LYS A 1 135 ? 7.810 -1.358 -29.960 1.00 95.75 135 LYS A O 1
ATOM 1045 N N . PRO A 1 136 ? 8.889 -2.958 -31.120 1.00 95.88 136 PRO A N 1
ATOM 1046 C CA . PRO A 1 136 ? 8.441 -4.058 -30.268 1.00 95.88 136 PRO A CA 1
ATOM 1047 C C . PRO A 1 136 ? 9.071 -3.989 -28.875 1.00 95.88 136 PRO A C 1
ATOM 1049 O O . PRO A 1 136 ? 10.197 -3.505 -28.711 1.00 95.88 136 PRO A O 1
ATOM 1052 N N . THR A 1 137 ? 8.394 -4.545 -27.870 1.00 94.50 137 THR A N 1
ATOM 1053 C CA . THR A 1 137 ? 8.914 -4.641 -26.493 1.00 94.50 137 THR A CA 1
ATOM 1054 C C . THR A 1 137 ? 10.216 -5.416 -26.391 1.00 94.50 137 THR A C 1
ATOM 1056 O O . THR A 1 137 ? 11.039 -5.110 -25.534 1.00 94.50 137 THR A O 1
ATOM 1059 N N . SER A 1 138 ? 10.460 -6.357 -27.304 1.00 94.88 138 SER A N 1
ATOM 1060 C CA . SER A 1 138 ? 11.729 -7.083 -27.403 1.00 94.88 138 SER A CA 1
ATOM 1061 C C . SER A 1 138 ? 12.940 -6.162 -27.595 1.00 94.88 138 SER A C 1
ATOM 1063 O O . SER A 1 138 ? 14.041 -6.506 -27.167 1.00 94.88 138 SER A O 1
ATOM 1065 N N . SER A 1 139 ? 12.753 -4.957 -28.149 1.00 94.75 139 SER A N 1
ATOM 1066 C CA . SER A 1 139 ? 13.827 -3.962 -28.283 1.00 94.75 139 SER A CA 1
ATOM 1067 C C . SER A 1 139 ? 14.329 -3.399 -26.948 1.00 94.75 139 SER A C 1
ATOM 1069 O O . SER A 1 139 ? 15.418 -2.829 -26.910 1.00 94.75 139 SER A O 1
ATOM 1071 N N . LEU A 1 140 ? 13.583 -3.583 -25.852 1.00 93.25 140 LEU A N 1
ATOM 1072 C CA . LEU A 1 140 ? 13.972 -3.136 -24.511 1.00 93.25 140 LEU A CA 1
ATOM 1073 C C . LEU A 1 140 ? 14.917 -4.118 -23.804 1.00 93.25 140 LEU A C 1
ATOM 1075 O O . LEU A 1 140 ? 15.474 -3.766 -22.769 1.00 93.25 140 LEU A O 1
ATOM 1079 N N . ALA A 1 141 ? 15.122 -5.330 -24.338 1.00 92.50 141 ALA A N 1
ATOM 1080 C CA . ALA A 1 141 ? 15.784 -6.431 -23.629 1.00 92.50 141 ALA A CA 1
ATOM 1081 C C . ALA A 1 141 ? 17.166 -6.075 -23.051 1.00 92.50 141 ALA A C 1
ATOM 1083 O O . ALA A 1 141 ? 17.508 -6.517 -21.959 1.00 92.50 141 ALA A O 1
ATOM 1084 N N . ALA A 1 142 ? 17.949 -5.256 -23.758 1.00 91.19 142 ALA A N 1
ATOM 1085 C CA . ALA A 1 142 ? 19.296 -4.881 -23.326 1.00 91.19 142 ALA A CA 1
ATOM 1086 C C . ALA A 1 142 ? 19.325 -3.852 -22.181 1.00 91.19 142 ALA A C 1
ATOM 1088 O O . ALA A 1 142 ? 20.343 -3.726 -21.504 1.00 91.19 142 ALA A O 1
ATOM 1089 N N . THR A 1 143 ? 18.246 -3.091 -21.980 1.00 89.88 143 THR A N 1
ATOM 1090 C CA . THR A 1 143 ? 18.212 -1.952 -21.045 1.00 89.88 143 THR A CA 1
ATOM 1091 C C . THR A 1 143 ? 17.108 -2.053 -19.995 1.00 89.88 143 THR A C 1
ATOM 1093 O O . THR A 1 143 ? 17.064 -1.230 -19.082 1.00 89.88 143 THR A O 1
ATOM 1096 N N . LEU A 1 144 ? 16.201 -3.024 -20.113 1.00 88.56 144 LEU A N 1
ATOM 1097 C CA . LEU A 1 144 ? 15.082 -3.201 -19.196 1.00 88.56 144 LEU A CA 1
ATOM 1098 C C . LEU A 1 144 ? 15.575 -3.643 -17.810 1.00 88.56 144 LEU A C 1
ATOM 1100 O O . LEU A 1 144 ? 16.153 -4.716 -17.648 1.00 88.56 144 LEU A O 1
ATOM 1104 N N . ILE A 1 145 ? 15.302 -2.820 -16.798 1.00 86.31 145 ILE A N 1
ATOM 1105 C CA . ILE A 1 145 ? 15.582 -3.149 -15.393 1.00 86.31 145 ILE A CA 1
ATOM 1106 C C . ILE A 1 145 ? 14.420 -3.925 -14.772 1.00 86.31 145 ILE A C 1
ATOM 1108 O O . ILE A 1 145 ? 14.638 -4.924 -14.088 1.00 86.31 145 ILE A O 1
ATOM 1112 N N . SER A 1 146 ? 13.193 -3.472 -15.006 1.00 88.19 146 SER A N 1
ATOM 1113 C CA . SER A 1 146 ? 11.978 -4.081 -14.473 1.00 88.19 146 SER A CA 1
ATOM 1114 C C . SER A 1 146 ? 10.771 -3.653 -15.301 1.00 88.19 146 SER A C 1
ATOM 1116 O O . SER A 1 146 ? 10.754 -2.551 -15.852 1.00 88.19 146 SER A O 1
ATOM 1118 N N . ALA A 1 147 ? 9.744 -4.496 -15.343 1.00 89.25 147 ALA A N 1
ATOM 1119 C CA . ALA A 1 147 ? 8.400 -4.104 -15.742 1.00 89.25 147 ALA A CA 1
ATOM 1120 C C . ALA A 1 147 ? 7.405 -4.577 -14.682 1.00 89.25 147 ALA A C 1
ATOM 1122 O O . ALA A 1 147 ? 7.317 -5.770 -14.390 1.00 89.25 147 ALA A O 1
ATOM 1123 N N . GLU A 1 148 ? 6.667 -3.622 -14.127 1.00 86.88 148 GLU A N 1
ATOM 1124 C CA . GLU A 1 148 ? 5.714 -3.827 -13.039 1.00 86.88 148 GLU A CA 1
ATOM 1125 C C . GLU A 1 148 ? 4.299 -3.553 -13.541 1.00 86.88 148 GLU A C 1
ATOM 1127 O O . GLU A 1 148 ? 4.066 -2.598 -14.286 1.00 86.88 148 GLU A O 1
ATOM 1132 N N . ALA A 1 149 ? 3.344 -4.380 -13.126 1.00 88.00 149 ALA A N 1
ATOM 1133 C CA . ALA A 1 149 ? 1.938 -4.126 -13.400 1.00 88.00 149 ALA A CA 1
ATOM 1134 C C . ALA A 1 149 ? 1.380 -3.109 -12.394 1.00 88.00 149 ALA A C 1
ATOM 1136 O O . ALA A 1 149 ? 1.518 -3.289 -11.187 1.00 88.00 149 ALA A O 1
ATOM 1137 N N . TYR A 1 150 ? 0.709 -2.068 -12.889 1.00 88.50 150 TYR A N 1
ATOM 1138 C CA . TYR A 1 150 ? -0.056 -1.155 -12.041 1.00 88.50 150 TYR A CA 1
ATOM 1139 C C . TYR A 1 150 ? -1.428 -1.770 -11.789 1.00 88.50 150 TYR A C 1
ATOM 1141 O O . TYR A 1 150 ? -2.233 -1.910 -12.711 1.00 88.50 150 TYR A O 1
ATOM 1149 N N . LEU A 1 151 ? -1.683 -2.162 -10.544 1.00 93.06 151 LEU A N 1
ATOM 1150 C CA . LEU A 1 151 ? -2.988 -2.663 -10.127 1.00 93.06 151 LEU A CA 1
ATOM 1151 C C . LEU A 1 151 ? -3.922 -1.512 -9.717 1.00 93.06 151 LEU A C 1
ATOM 1153 O O . LEU A 1 151 ? -3.470 -0.436 -9.326 1.00 93.06 151 LEU A O 1
ATOM 1157 N N . GLY A 1 152 ? -5.231 -1.746 -9.807 1.00 94.19 152 GLY A N 1
ATOM 1158 C CA . GLY A 1 152 ? -6.263 -0.829 -9.318 1.00 94.19 152 GLY A CA 1
ATOM 1159 C C . GLY A 1 152 ? -6.666 -1.094 -7.864 1.00 94.19 152 GLY A C 1
ATOM 1160 O O . GLY A 1 152 ? -5.986 -1.806 -7.120 1.00 94.19 152 GLY A O 1
ATOM 1161 N N . ALA A 1 153 ? -7.816 -0.549 -7.470 1.00 96.62 153 ALA A N 1
ATOM 1162 C CA . ALA A 1 153 ? -8.391 -0.711 -6.133 1.00 96.62 153 ALA A CA 1
ATOM 1163 C C . ALA A 1 153 ? -9.086 -2.070 -5.932 1.00 96.62 153 ALA A C 1
ATOM 1165 O O . ALA A 1 153 ? -9.218 -2.541 -4.805 1.00 96.62 153 ALA A O 1
ATOM 1166 N N . GLU A 1 154 ? -9.515 -2.727 -7.008 1.00 96.56 154 GLU A N 1
ATOM 1167 C CA . GLU A 1 154 ? -10.271 -3.980 -6.990 1.00 96.56 154 GLU A CA 1
ATOM 1168 C C . GLU A 1 154 ? -9.601 -5.104 -6.181 1.00 96.56 154 GLU A C 1
ATOM 1170 O O . GLU A 1 154 ? -10.268 -5.661 -5.310 1.00 96.56 154 GLU A O 1
ATOM 1175 N N . PRO A 1 155 ? -8.307 -5.441 -6.365 1.00 97.12 155 PRO A N 1
ATOM 1176 C CA . PRO A 1 155 ? -7.681 -6.490 -5.557 1.00 97.12 155 PRO A CA 1
ATOM 1177 C C . PRO A 1 155 ? -7.593 -6.135 -4.062 1.00 97.12 155 PRO A C 1
ATOM 1179 O O . PRO A 1 155 ? -7.644 -7.029 -3.218 1.00 97.12 155 PRO A O 1
ATOM 1182 N N . ILE A 1 156 ? -7.519 -4.845 -3.714 1.00 98.31 156 ILE A N 1
ATOM 1183 C CA . ILE A 1 156 ? -7.582 -4.384 -2.319 1.00 98.31 156 ILE A CA 1
ATOM 1184 C C . ILE A 1 156 ? -8.996 -4.607 -1.767 1.00 98.31 156 ILE A C 1
ATOM 1186 O O . ILE A 1 156 ? -9.156 -5.129 -0.666 1.00 98.31 156 ILE A O 1
ATOM 1190 N N . VAL A 1 157 ? -10.030 -4.275 -2.547 1.00 98.44 157 VAL A N 1
ATOM 1191 C CA . VAL A 1 157 ? -11.437 -4.521 -2.190 1.00 98.44 157 VAL A CA 1
ATOM 1192 C C . VAL A 1 157 ? -11.699 -6.012 -1.962 1.00 98.44 157 VAL A C 1
ATOM 1194 O O . VAL A 1 157 ? -12.366 -6.370 -0.992 1.00 98.44 157 VAL A O 1
ATOM 1197 N N . GLU A 1 158 ? -11.155 -6.894 -2.800 1.00 98.19 158 GLU A N 1
ATOM 1198 C CA . GLU A 1 158 ? -11.287 -8.343 -2.610 1.00 98.19 158 GLU A CA 1
ATOM 1199 C C . GLU A 1 158 ? -10.591 -8.828 -1.330 1.00 98.19 158 GLU A C 1
ATOM 1201 O O . GLU A 1 158 ? -11.153 -9.639 -0.590 1.00 98.19 158 GLU A O 1
ATOM 1206 N N . ALA A 1 159 ? -9.420 -8.278 -0.994 1.00 98.56 159 ALA A N 1
ATOM 1207 C CA . ALA A 1 159 ? -8.759 -8.560 0.280 1.00 98.56 159 ALA A CA 1
ATOM 1208 C C . ALA A 1 159 ? -9.609 -8.114 1.487 1.00 98.56 159 ALA A C 1
ATOM 1210 O O . ALA A 1 159 ? -9.749 -8.862 2.461 1.00 98.56 159 ALA A O 1
ATOM 1211 N N . LEU A 1 160 ? -10.232 -6.933 1.412 1.00 98.69 160 LEU A N 1
ATOM 1212 C CA . LEU A 1 160 ? -11.151 -6.438 2.443 1.00 98.69 160 LEU A CA 1
ATOM 1213 C C . LEU A 1 160 ? -12.388 -7.343 2.580 1.00 98.69 160 LEU A C 1
ATOM 1215 O O . LEU A 1 160 ? -12.744 -7.718 3.697 1.00 98.69 160 LEU A O 1
ATOM 1219 N N . LYS A 1 161 ? -12.991 -7.786 1.466 1.00 98.44 161 LYS A N 1
ATOM 1220 C CA . LYS A 1 161 ? -14.108 -8.755 1.459 1.00 98.44 161 LYS A CA 1
ATOM 1221 C C . LYS A 1 161 ? -13.728 -10.110 2.060 1.00 98.44 161 LYS A C 1
ATOM 1223 O O . LYS A 1 161 ? -14.554 -10.735 2.720 1.00 98.44 161 LYS A O 1
ATOM 1228 N N . ALA A 1 162 ? -12.478 -10.547 1.897 1.00 98.44 162 ALA A N 1
ATOM 1229 C CA . ALA A 1 162 ? -11.942 -11.746 2.553 1.00 98.44 162 ALA A CA 1
ATOM 1230 C C . ALA A 1 162 ? -11.705 -11.565 4.075 1.00 98.44 162 ALA A C 1
ATOM 1232 O O . ALA A 1 162 ? -11.327 -12.508 4.792 1.00 98.44 162 ALA A O 1
ATOM 1233 N N . GLY A 1 163 ? -11.960 -10.360 4.590 1.00 98.31 163 GLY A N 1
ATOM 1234 C CA . GLY A 1 163 ? -11.886 -9.998 5.999 1.00 98.31 163 GLY A CA 1
ATOM 1235 C C . GLY A 1 163 ? -10.514 -9.500 6.437 1.00 98.31 163 GLY A C 1
ATOM 1236 O O . GLY A 1 163 ? -10.229 -9.548 7.633 1.00 98.31 163 GLY A O 1
ATOM 1237 N N . ALA A 1 164 ? -9.648 -9.072 5.513 1.00 98.69 164 ALA A N 1
ATOM 1238 C CA . ALA A 1 164 ? -8.381 -8.451 5.880 1.00 98.69 164 ALA A CA 1
ATOM 1239 C C . ALA A 1 164 ? -8.627 -7.162 6.682 1.00 98.69 164 ALA A C 1
ATOM 1241 O O . ALA A 1 164 ? -9.412 -6.302 6.283 1.00 98.69 164 ALA A O 1
ATOM 1242 N N . GLN A 1 165 ? -7.945 -7.031 7.818 1.00 98.69 165 GLN A N 1
ATOM 1243 C CA . GLN A 1 165 ? -7.879 -5.773 8.568 1.00 98.69 165 GLN A CA 1
ATOM 1244 C C . GLN A 1 165 ? -6.700 -4.919 8.110 1.00 98.69 165 GL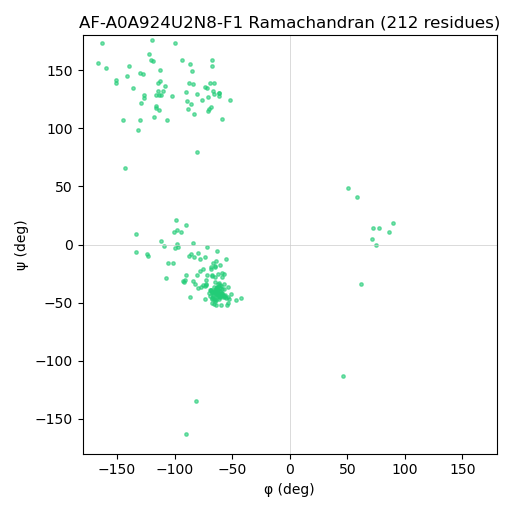N A C 1
ATOM 1246 O O . GLN A 1 165 ? -6.743 -3.699 8.232 1.00 98.69 165 GLN A O 1
ATOM 1251 N N . ILE A 1 166 ? -5.657 -5.557 7.579 1.00 98.88 166 ILE A N 1
ATOM 1252 C CA . ILE A 1 166 ? -4.497 -4.882 7.010 1.00 98.88 166 ILE A CA 1
ATOM 1253 C C . ILE A 1 166 ? -4.289 -5.415 5.598 1.00 98.88 166 ILE A C 1
ATOM 1255 O O . ILE A 1 166 ? -4.175 -6.626 5.404 1.00 98.88 166 ILE A O 1
ATOM 1259 N N . VAL A 1 167 ? -4.231 -4.520 4.620 1.00 98.81 167 VAL A N 1
ATOM 1260 C CA . VAL A 1 167 ? -3.866 -4.839 3.241 1.00 98.81 167 VAL A CA 1
ATOM 1261 C C . VAL A 1 167 ? -2.577 -4.104 2.915 1.00 98.81 167 VAL A C 1
ATOM 1263 O O . VAL A 1 167 ? -2.531 -2.877 2.964 1.00 98.81 167 VAL A O 1
ATOM 1266 N N . VAL A 1 168 ? -1.528 -4.852 2.590 1.00 98.31 168 VAL A N 1
ATOM 1267 C CA . VAL A 1 168 ? -0.275 -4.297 2.081 1.00 98.31 168 VAL A CA 1
ATOM 1268 C C . VAL A 1 168 ? -0.123 -4.667 0.615 1.00 98.31 168 VAL A C 1
ATOM 1270 O O . VAL A 1 168 ? -0.343 -5.808 0.221 1.00 98.31 168 VAL A O 1
ATOM 1273 N N . THR A 1 169 ? 0.217 -3.695 -0.211 1.00 97.06 169 THR A N 1
ATOM 1274 C CA . THR A 1 169 ? 0.324 -3.842 -1.655 1.00 97.06 169 THR A CA 1
ATOM 1275 C C . THR A 1 169 ? 1.743 -3.553 -2.108 1.00 97.06 169 THR A C 1
ATOM 1277 O O . THR A 1 169 ? 2.507 -2.870 -1.422 1.00 97.06 169 THR A O 1
ATOM 1280 N N . GLY A 1 170 ? 2.092 -4.070 -3.282 1.00 93.75 170 GLY A N 1
ATOM 1281 C CA . GLY A 1 170 ? 3.170 -3.502 -4.083 1.00 93.75 170 GLY A CA 1
ATOM 1282 C C . GLY A 1 170 ? 2.647 -2.307 -4.877 1.00 93.75 170 GLY A C 1
ATOM 1283 O O . GLY A 1 170 ? 1.872 -1.494 -4.362 1.00 93.75 170 GLY A O 1
ATOM 1284 N N . ARG A 1 171 ? 2.998 -2.239 -6.163 1.00 91.94 171 ARG A N 1
ATOM 1285 C CA . ARG A 1 171 ? 2.542 -1.163 -7.043 1.00 91.94 171 ARG A CA 1
ATOM 1286 C C . ARG A 1 171 ? 1.043 -1.255 -7.361 1.00 91.94 171 ARG A C 1
ATOM 1288 O O . ARG A 1 171 ? 0.570 -2.163 -8.043 1.00 91.94 171 ARG A O 1
ATOM 1295 N N . VAL A 1 172 ? 0.316 -0.241 -6.917 1.00 93.38 172 VAL A N 1
ATOM 1296 C CA . VAL A 1 172 ? -1.052 0.090 -7.331 1.00 93.38 172 VAL A CA 1
ATOM 1297 C C . VAL A 1 172 ? -1.041 1.514 -7.880 1.00 93.38 172 VAL A C 1
ATOM 1299 O O . VAL A 1 172 ? -0.084 2.248 -7.642 1.00 93.38 172 VAL A O 1
ATOM 1302 N N . ALA A 1 173 ? -2.073 1.931 -8.610 1.00 92.38 173 ALA A N 1
ATOM 1303 C CA . ALA A 1 173 ? -2.268 3.358 -8.838 1.00 92.38 173 ALA A CA 1
ATOM 1304 C C . ALA A 1 173 ? -2.474 4.045 -7.480 1.00 92.38 173 ALA A C 1
ATOM 1306 O O . ALA A 1 173 ? -3.343 3.608 -6.727 1.00 92.38 173 ALA A O 1
ATOM 1307 N N . ASP A 1 174 ? -1.710 5.096 -7.191 1.00 91.44 174 ASP A N 1
ATOM 1308 C CA . ASP A 1 174 ? -1.671 5.813 -5.907 1.00 91.44 174 ASP A CA 1
ATOM 1309 C C . ASP A 1 174 ? -3.063 6.059 -5.282 1.00 91.44 174 ASP A C 1
ATOM 1311 O O . ASP A 1 174 ? -3.272 5.655 -4.131 1.00 91.44 174 ASP A O 1
ATOM 1315 N N . PRO A 1 175 ? -4.096 6.528 -6.023 1.00 93.94 175 PRO A N 1
ATOM 1316 C CA . PRO A 1 175 ? -5.385 6.843 -5.401 1.00 93.94 175 PRO A CA 1
ATOM 1317 C C . PRO A 1 175 ? -6.177 5.584 -5.028 1.00 93.94 175 PRO A C 1
ATOM 1319 O O . PRO A 1 175 ? -7.182 5.655 -4.315 1.00 93.94 175 PRO A O 1
ATOM 1322 N N . SER A 1 176 ? -5.745 4.407 -5.492 1.00 95.25 176 SER A N 1
ATOM 1323 C CA . SER A 1 176 ? -6.419 3.125 -5.269 1.00 95.25 176 SER A CA 1
ATOM 1324 C C . SER A 1 176 ? -6.483 2.750 -3.797 1.00 95.25 176 SER A C 1
ATOM 1326 O O . SER A 1 176 ? -7.480 2.164 -3.375 1.00 95.25 176 SER A O 1
ATOM 1328 N N . ILE A 1 177 ? -5.468 3.107 -3.001 1.00 95.88 177 ILE A N 1
ATOM 1329 C CA . ILE A 1 177 ? -5.456 2.785 -1.566 1.00 95.88 177 ILE A CA 1
ATOM 1330 C C . ILE A 1 177 ? -6.538 3.558 -0.797 1.00 95.88 177 ILE A C 1
ATOM 1332 O O . ILE A 1 177 ? -7.065 3.045 0.185 1.00 95.88 177 ILE A O 1
ATOM 1336 N N . PHE A 1 178 ? -6.933 4.739 -1.288 1.00 96.00 178 PHE A N 1
ATOM 1337 C CA . PHE A 1 178 ? -8.021 5.556 -0.734 1.00 96.00 178 PHE A CA 1
ATOM 1338 C C . PHE A 1 178 ? -9.377 5.241 -1.374 1.00 96.00 178 PHE A C 1
ATOM 1340 O O . PHE A 1 178 ? -10.415 5.316 -0.716 1.00 96.00 178 PHE A O 1
ATOM 1347 N N . MET A 1 179 ? -9.382 4.840 -2.647 1.00 96.75 179 MET A N 1
ATOM 1348 C CA . MET A 1 179 ? -10.582 4.394 -3.351 1.00 96.75 179 MET A CA 1
ATOM 1349 C C . MET A 1 179 ? -11.117 3.065 -2.826 1.00 96.75 179 MET A C 1
ATOM 1351 O O . MET A 1 179 ? -12.332 2.900 -2.715 1.00 96.75 179 MET A O 1
ATOM 1355 N N . ALA A 1 180 ? -10.242 2.119 -2.491 1.00 98.00 180 ALA A N 1
ATOM 1356 C CA . ALA A 1 180 ? -10.652 0.792 -2.049 1.00 98.00 180 ALA A CA 1
ATOM 1357 C C . ALA A 1 180 ? -11.595 0.816 -0.824 1.00 98.00 180 ALA A C 1
ATOM 1359 O O . ALA A 1 180 ? -12.631 0.152 -0.895 1.00 98.00 180 ALA A O 1
ATOM 1360 N N . PRO A 1 181 ? -11.345 1.610 0.241 1.00 98.00 181 PRO A N 1
ATOM 1361 C CA . PRO A 1 181 ? -12.312 1.835 1.316 1.00 98.00 181 PRO A CA 1
ATOM 1362 C C . PRO A 1 181 ? -13.686 2.291 0.824 1.00 98.00 181 PRO A C 1
ATOM 1364 O O . PRO A 1 181 ? -14.699 1.732 1.234 1.00 98.00 181 PRO A O 1
ATOM 1367 N N . MET A 1 182 ? -13.734 3.275 -0.081 1.00 97.31 182 MET A N 1
ATOM 1368 C CA . MET A 1 182 ? -14.993 3.801 -0.619 1.00 97.31 182 MET A CA 1
ATOM 1369 C C . MET A 1 182 ? -15.742 2.730 -1.416 1.00 97.31 182 MET A C 1
ATOM 1371 O O . MET A 1 182 ? -16.925 2.488 -1.176 1.00 97.31 182 MET A O 1
ATOM 1375 N N . MET A 1 183 ? -15.047 2.034 -2.318 1.00 97.88 183 MET A N 1
ATOM 1376 C CA . MET A 1 183 ? -15.634 0.955 -3.112 1.00 97.88 183 MET A CA 1
ATOM 1377 C C . MET A 1 183 ? -16.165 -0.177 -2.235 1.00 97.88 183 MET A C 1
ATOM 1379 O O . MET A 1 183 ? -17.278 -0.654 -2.456 1.00 97.88 183 MET A O 1
ATOM 1383 N N . TYR A 1 184 ? -15.386 -0.592 -1.235 1.00 98.25 184 TYR A N 1
ATOM 1384 C CA . TYR A 1 184 ? -15.749 -1.667 -0.321 1.00 98.25 184 TYR A CA 1
ATOM 1385 C C . TYR A 1 184 ? -16.949 -1.286 0.552 1.00 98.25 184 TYR A C 1
ATOM 1387 O O . TYR A 1 184 ? -17.940 -2.014 0.602 1.00 98.25 184 TYR A O 1
ATOM 1395 N N . GLU A 1 185 ? -16.899 -0.127 1.205 1.00 97.88 185 GLU A N 1
ATOM 1396 C CA . GLU A 1 185 ? -17.905 0.266 2.189 1.00 97.88 185 GLU A CA 1
ATOM 1397 C C . GLU A 1 185 ? -19.238 0.653 1.545 1.00 97.88 185 GLU A C 1
ATOM 1399 O O . GLU A 1 185 ? -20.300 0.375 2.110 1.00 97.88 185 GLU A O 1
ATOM 1404 N N . PHE A 1 186 ? -19.210 1.264 0.363 1.00 96.94 186 PHE A N 1
ATOM 1405 C CA . PHE A 1 186 ? -20.419 1.685 -0.344 1.00 96.94 186 PHE A CA 1
ATOM 1406 C C . PHE A 1 186 ? -20.878 0.698 -1.422 1.00 96.94 186 PHE A C 1
ATOM 1408 O O . PHE A 1 186 ? -21.8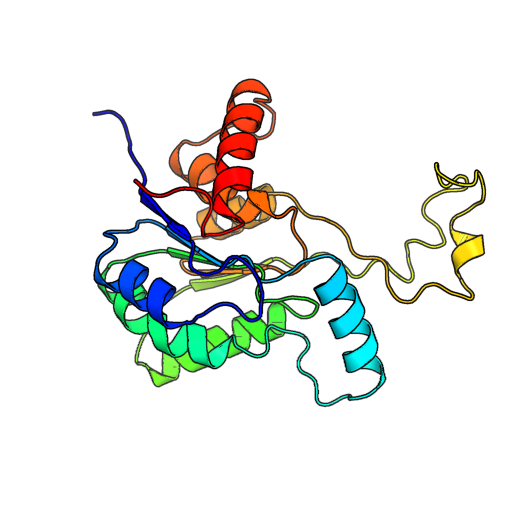84 0.960 -2.086 1.00 96.94 186 PHE A O 1
ATOM 1415 N N . GLY A 1 187 ? -20.169 -0.422 -1.600 1.00 96.19 187 GLY A N 1
ATOM 1416 C CA . GLY A 1 187 ? -20.504 -1.453 -2.582 1.00 96.19 187 GLY A CA 1
ATOM 1417 C C . GLY A 1 187 ? -20.540 -0.915 -4.011 1.00 96.19 187 GLY A C 1
ATOM 1418 O O . GLY A 1 187 ? -21.473 -1.216 -4.755 1.00 96.19 187 GLY A O 1
ATOM 1419 N N . TRP A 1 188 ? -19.586 -0.054 -4.376 1.00 96.31 188 TRP A N 1
ATOM 1420 C CA . TRP A 1 188 ? -19.552 0.533 -5.715 1.00 96.31 188 TRP A CA 1
ATOM 1421 C C . TRP A 1 188 ? -19.195 -0.513 -6.770 1.00 96.31 188 TRP A C 1
ATOM 1423 O O . TRP A 1 188 ? -18.307 -1.342 -6.571 1.00 96.31 188 TRP A O 1
ATOM 1433 N N . ASP A 1 189 ? -19.886 -0.441 -7.907 1.00 94.94 189 ASP A N 1
ATOM 1434 C CA . ASP A 1 189 ? -19.569 -1.236 -9.088 1.00 94.94 189 ASP A CA 1
ATOM 1435 C C . ASP A 1 189 ? -18.255 -0.718 -9.709 1.00 94.94 189 ASP A C 1
ATOM 1437 O O . ASP A 1 189 ? -18.167 0.477 -10.009 1.00 94.94 189 ASP A O 1
ATOM 1441 N N . PRO A 1 190 ? -17.248 -1.580 -9.958 1.00 92.69 190 PRO A N 1
ATOM 1442 C CA . PRO A 1 190 ? -16.036 -1.227 -10.704 1.00 92.69 190 PRO A CA 1
ATOM 1443 C C . PRO A 1 190 ? -16.291 -0.655 -12.113 1.00 92.69 190 PRO A C 1
ATOM 1445 O O . PRO A 1 190 ? -15.384 -0.123 -12.749 1.00 92.69 190 PRO A O 1
ATOM 1448 N N . ARG A 1 191 ? -17.517 -0.766 -12.634 1.00 94.44 191 ARG A N 1
ATOM 1449 C CA . ARG A 1 191 ? -17.934 -0.193 -13.920 1.00 94.44 191 ARG A CA 1
ATOM 1450 C C . ARG A 1 191 ? -18.705 1.125 -13.801 1.00 94.44 191 ARG A C 1
ATOM 1452 O O . ARG A 1 191 ? -19.015 1.728 -14.828 1.00 94.44 191 ARG A O 1
ATOM 1459 N N . ASP A 1 192 ? -18.996 1.609 -12.593 1.00 95.88 192 ASP A N 1
ATOM 1460 C CA . ASP A 1 192 ? -19.632 2.915 -12.378 1.00 95.88 192 ASP A CA 1
ATOM 1461 C C . ASP A 1 192 ? -18.591 4.040 -12.469 1.00 95.88 192 ASP A C 1
ATOM 1463 O O . ASP A 1 192 ? -18.108 4.581 -11.474 1.00 95.88 192 ASP A O 1
ATOM 1467 N N . HIS A 1 193 ? -18.241 4.413 -13.699 1.00 94.56 193 HIS A N 1
ATOM 1468 C CA . HIS A 1 193 ? -17.247 5.455 -13.960 1.00 94.56 193 HIS A CA 1
ATOM 1469 C C . HIS A 1 193 ? -17.605 6.819 -13.347 1.00 94.56 193 HIS A C 1
ATOM 1471 O O . HIS A 1 193 ? -16.704 7.609 -13.076 1.00 94.56 193 HIS A O 1
ATOM 1477 N N . GLY A 1 194 ? -18.891 7.101 -13.100 1.00 96.38 194 GLY A N 1
ATOM 1478 C CA . GLY A 1 194 ? -19.324 8.349 -12.473 1.00 96.38 194 GLY A CA 1
ATOM 1479 C C . GLY A 1 194 ? -18.874 8.430 -11.017 1.00 96.38 194 GLY A C 1
ATOM 1480 O O . GLY A 1 194 ? -18.231 9.403 -10.617 1.00 96.38 194 GLY A O 1
ATOM 1481 N N . ARG A 1 195 ? -19.147 7.380 -10.236 1.00 94.44 195 ARG A N 1
ATOM 1482 C CA . ARG A 1 195 ? -18.687 7.294 -8.840 1.00 94.44 195 ARG A CA 1
ATOM 1483 C C . ARG A 1 195 ? -17.183 7.105 -8.741 1.00 94.44 195 ARG A C 1
ATOM 1485 O O . ARG A 1 195 ? -16.539 7.764 -7.927 1.00 94.44 195 ARG A O 1
ATOM 1492 N N . LEU A 1 196 ? -16.611 6.254 -9.592 1.00 95.19 196 LEU A N 1
ATOM 1493 C CA . LEU A 1 196 ? -15.171 6.012 -9.589 1.00 95.19 196 LEU A CA 1
ATOM 1494 C C . LEU A 1 196 ? -14.382 7.266 -9.969 1.00 95.19 196 LEU A C 1
ATOM 1496 O O . LEU A 1 196 ? -13.358 7.538 -9.357 1.00 95.19 196 LEU A O 1
ATOM 1500 N N . GLY A 1 197 ? -14.867 8.087 -10.903 1.00 95.81 197 GLY A N 1
ATOM 1501 C CA . GLY A 1 197 ? -14.231 9.368 -11.215 1.00 95.81 197 GLY A CA 1
ATOM 1502 C C . GLY A 1 197 ? -14.180 10.307 -10.003 1.00 95.81 197 GLY A C 1
ATOM 1503 O O . GLY A 1 197 ? -13.138 10.891 -9.713 1.00 95.81 197 GLY A O 1
ATOM 1504 N N . GLN A 1 198 ? -15.277 10.405 -9.246 1.00 94.44 198 GLN A N 1
ATOM 1505 C CA . GLN A 1 198 ? -15.336 11.225 -8.029 1.00 94.44 198 GLN A CA 1
ATOM 1506 C C . GLN A 1 198 ? -14.413 10.692 -6.930 1.00 94.44 198 GLN A C 1
ATOM 1508 O O . GLN A 1 198 ? -13.642 11.455 -6.348 1.00 94.44 198 GLN A O 1
ATOM 1513 N N . GLY A 1 199 ? -14.452 9.384 -6.670 1.00 94.38 199 GLY A N 1
ATOM 1514 C CA . GLY A 1 199 ? -13.573 8.770 -5.680 1.00 94.38 199 GLY A CA 1
ATOM 1515 C C . GLY A 1 199 ? -12.094 8.857 -6.069 1.00 94.38 199 GLY A C 1
ATOM 1516 O O . GLY A 1 199 ? -11.257 9.004 -5.189 1.00 94.38 199 GLY A O 1
ATOM 1517 N N . MET A 1 200 ? -11.757 8.830 -7.364 1.00 93.50 200 MET A N 1
ATOM 1518 C CA . MET A 1 200 ? -10.379 9.025 -7.832 1.00 93.50 200 MET A CA 1
ATOM 1519 C C . MET A 1 200 ? -9.904 10.445 -7.548 1.00 93.50 200 MET A C 1
ATOM 1521 O O . MET A 1 200 ? -8.790 10.625 -7.067 1.00 93.50 200 MET A O 1
ATOM 1525 N N . GLY A 1 201 ? -10.764 11.446 -7.767 1.00 93.88 201 GLY A N 1
ATOM 1526 C CA . GLY A 1 201 ? -10.468 12.828 -7.386 1.00 93.88 201 GLY A CA 1
ATOM 1527 C C . GLY A 1 201 ? -10.196 12.976 -5.887 1.00 93.88 201 GLY A C 1
ATOM 1528 O O . GLY A 1 201 ? -9.237 13.635 -5.502 1.00 93.88 201 GLY A O 1
ATOM 1529 N N . ILE A 1 202 ? -10.991 12.313 -5.040 1.00 92.69 202 ILE A N 1
ATOM 1530 C CA . ILE A 1 202 ? -10.758 12.282 -3.587 1.00 92.69 202 ILE A CA 1
ATOM 1531 C C . ILE A 1 202 ? -9.442 11.565 -3.260 1.00 92.69 202 ILE A C 1
ATOM 1533 O O . ILE A 1 202 ? -8.653 12.083 -2.478 1.00 92.69 202 ILE A O 1
ATOM 1537 N N . GLY A 1 203 ? -9.187 10.401 -3.863 1.00 93.56 203 GLY A N 1
ATOM 1538 C CA . GLY A 1 203 ? -7.966 9.628 -3.636 1.00 93.56 203 GLY A CA 1
ATOM 1539 C C . GLY A 1 203 ? -6.701 10.420 -3.959 1.00 93.56 203 GLY A C 1
ATOM 1540 O O . GLY A 1 203 ? -5.808 10.484 -3.121 1.00 93.56 203 GLY A O 1
ATOM 1541 N N . HIS A 1 204 ? -6.678 11.120 -5.096 1.00 91.94 204 HIS A N 1
ATOM 1542 C CA . HIS A 1 204 ? -5.550 11.967 -5.490 1.00 91.94 204 HIS A CA 1
ATOM 1543 C C . HIS A 1 204 ? -5.289 13.124 -4.522 1.00 91.94 204 HIS A C 1
ATOM 1545 O O . HIS A 1 204 ? -4.141 13.469 -4.264 1.00 91.94 204 HIS A O 1
ATOM 1551 N N . LEU A 1 205 ? -6.341 13.717 -3.952 1.00 90.75 205 LEU A N 1
ATOM 1552 C CA . LEU A 1 205 ? -6.178 14.750 -2.926 1.00 90.75 205 LEU A CA 1
ATOM 1553 C C . LEU A 1 205 ? -5.598 14.183 -1.620 1.00 90.75 205 LEU A C 1
ATOM 1555 O O . LEU A 1 205 ? -4.966 14.907 -0.855 1.00 90.75 205 LEU A O 1
ATOM 1559 N N . MET A 1 206 ? -5.814 12.896 -1.350 1.00 90.56 206 MET A N 1
ATOM 1560 C CA . MET A 1 206 ? -5.419 12.242 -0.102 1.00 90.56 206 MET A CA 1
ATOM 1561 C C . MET A 1 206 ? -4.020 11.605 -0.167 1.00 90.56 206 MET A C 1
ATOM 1563 O O . MET A 1 206 ? -3.319 11.585 0.844 1.00 90.56 206 MET A O 1
ATOM 1567 N N . GLU A 1 207 ? -3.591 11.106 -1.329 1.00 83.00 207 GLU A N 1
ATOM 1568 C CA . GLU A 1 207 ? -2.352 10.320 -1.494 1.00 83.00 207 GLU A CA 1
ATOM 1569 C C . GLU A 1 207 ? -1.060 11.107 -1.283 1.00 83.00 207 GLU A C 1
ATOM 1571 O O . GLU A 1 207 ? -0.031 10.527 -0.962 1.00 83.00 207 GLU A O 1
ATOM 1576 N N . CYS A 1 208 ? -1.124 12.436 -1.361 1.00 75.25 208 CYS A N 1
ATOM 1577 C CA . CYS A 1 208 ? -0.011 13.317 -1.019 1.00 75.25 208 CYS A CA 1
ATOM 1578 C C . CYS A 1 208 ? -0.096 13.892 0.408 1.00 75.25 208 CYS A C 1
ATOM 1580 O O . CYS A 1 208 ? 0.654 14.820 0.714 1.00 75.25 208 CYS A O 1
ATOM 1582 N N . GLY A 1 209 ? -0.988 13.367 1.266 1.00 64.62 209 GLY A N 1
ATOM 1583 C CA . GLY A 1 209 ? -1.058 13.500 2.737 1.00 64.62 209 GLY A CA 1
ATOM 1584 C C . GLY A 1 209 ? -1.261 14.896 3.349 1.00 64.62 209 GLY A C 1
ATOM 1585 O O . GLY A 1 209 ? -1.928 15.023 4.371 1.00 64.62 209 GLY A O 1
ATOM 1586 N N . ALA A 1 210 ? -0.717 15.949 2.741 1.00 66.44 210 ALA A N 1
ATOM 1587 C CA . ALA A 1 210 ? -0.724 17.326 3.228 1.00 66.44 210 ALA A CA 1
ATOM 1588 C C . ALA A 1 210 ? -1.638 18.260 2.417 1.00 66.44 210 ALA A C 1
ATOM 1590 O O . ALA A 1 210 ? -1.717 19.450 2.718 1.00 66.44 210 ALA A O 1
ATOM 1591 N N . GLN A 1 211 ? -2.301 17.759 1.372 1.00 70.75 211 GLN A N 1
ATOM 1592 C CA . GLN A 1 211 ? -3.097 18.600 0.473 1.00 70.75 211 GLN A CA 1
ATOM 1593 C C . GLN A 1 211 ? -4.486 18.931 1.033 1.00 70.75 211 GLN A C 1
ATOM 1595 O O . GLN A 1 211 ? -5.050 19.965 0.676 1.00 70.75 211 GLN A O 1
ATOM 1600 N N . VAL A 1 212 ? -5.036 18.084 1.908 1.00 77.06 212 VAL A N 1
ATOM 1601 C CA . VAL A 1 212 ? -6.389 18.238 2.460 1.00 77.06 212 VAL A CA 1
ATOM 1602 C C . VAL A 1 212 ? -6.448 17.855 3.939 1.00 77.06 212 VAL A C 1
ATOM 1604 O O . VAL A 1 212 ? -5.760 16.942 4.388 1.00 77.06 212 VAL A O 1
ATOM 1607 N N . THR A 1 213 ? -7.287 18.560 4.699 1.00 72.88 213 THR A N 1
ATOM 1608 C CA . THR A 1 213 ? -7.642 18.261 6.096 1.00 72.88 213 THR A CA 1
ATOM 1609 C C . THR A 1 213 ? -9.140 18.519 6.295 1.00 72.88 213 THR A C 1
ATOM 1611 O O . THR A 1 213 ? -9.722 19.322 5.559 1.00 72.88 213 THR A O 1
ATOM 1614 N N . GLY A 1 214 ? -9.782 17.841 7.253 1.00 60.09 214 GLY A N 1
ATOM 1615 C CA . GLY A 1 214 ? -11.221 17.989 7.510 1.00 60.09 214 GLY A CA 1
ATOM 1616 C C . GLY A 1 214 ? -11.788 16.945 8.454 1.00 60.09 214 GLY A C 1
ATOM 1617 O O . GLY A 1 214 ? -11.304 15.794 8.408 1.00 60.09 214 GLY A O 1
#

Solvent-accessible surface area (backbone atoms only — not comparable to full-atom values): 11603 Å² total; per-residue (Å²): 132,87,90,83,84,40,76,42,55,37,20,44,37,63,88,49,65,56,66,64,23,29,48,39,39,69,68,55,77,35,53,30,43,25,31,36,36,62,52,74,67,47,54,53,53,47,55,55,44,42,77,77,35,86,83,53,73,42,36,45,91,50,49,64,64,45,47,70,55,24,47,69,36,19,64,76,68,66,28,26,39,29,28,26,43,5,40,85,23,11,64,54,36,37,53,51,51,53,48,52,35,52,78,72,70,53,74,93,76,38,73,31,56,45,73,56,65,77,33,46,82,57,47,38,74,70,40,71,55,40,89,92,77,60,45,36,35,54,76,41,68,90,75,63,88,75,38,76,47,75,38,68,27,63,68,53,29,52,38,44,75,76,56,32,45,30,41,26,19,14,56,46,45,72,29,23,57,55,29,18,57,52,36,54,77,69,66,54,58,96,80,43,60,72,61,50,52,54,38,43,56,52,10,57,46,40,38,56,42,76,74,60,84,132

Mean predicted aligned error: 3.94 Å

Radius of gyration: 17.81 Å; Cα contacts (8 Å, |Δi|>4): 397; chains: 1; bounding box: 52×32×54 Å

Secondary structure (DSSP, 8-state):
------EEEEESSTT--SHHHHHHHHHS--SEEEE----HHHHHHHHHHHHH-TT--SS-TTHHHHHHHHHHHHHHHT-EEEE-TTTT-HHHHHHHHHHHHHHTT--S--EEEE---B-HHHHTTS-S--TTT---GGGGTTT----B--B-SHHHHHHHHTT-SEEEESSB-TTHHHHHHHHHHHT--TT-HHHHHHHHHHHHHHHTSSS---